Protein AF-A7TCX5-F1 (afdb_monomer)

Organism: Nematostella vectensis (NCBI:txid45351)

Sequence (222 aa):
MASSIPDTHTSCRPDARRRPGEGMFSSGATTPSVSDFPETKTPGSDSEGALAFDAIAAGTLSVDTSGDVGAAPKPARKPFQIPTDDETDGLISQALLTGNFEAAVDVCMYADRMADAFLLAIAGGPDLLARIQKRYFEKSKSNVARLMSVVVNRDWRDIVESCVLDNWKEALAALVTYAKPEEFTALCDLLGQRLEAEGDEHCANSMVCYICAGNVEKFVAC

Structure (mmCIF, N/CA/C/O backbone):
data_AF-A7TCX5-F1
#
_entry.id   AF-A7TCX5-F1
#
loop_
_atom_site.group_PDB
_atom_site.id
_atom_site.type_symbol
_atom_site.label_atom_id
_atom_site.label_alt_id
_atom_site.label_comp_id
_atom_site.label_asym_id
_atom_site.label_entity_id
_atom_site.label_seq_id
_atom_site.pdbx_PDB_ins_code
_atom_site.Cartn_x
_atom_site.Cartn_y
_atom_site.Cartn_z
_atom_site.occupancy
_atom_site.B_iso_or_equiv
_atom_site.auth_seq_id
_atom_site.auth_comp_id
_atom_site.auth_asym_id
_atom_site.auth_atom_id
_atom_site.pdbx_PDB_model_num
ATOM 1 N N . MET A 1 1 ? 69.448 -0.930 -45.372 1.00 38.72 1 MET A N 1
ATOM 2 C CA . MET A 1 1 ? 68.613 -0.577 -46.538 1.00 38.72 1 MET A CA 1
ATOM 3 C C . MET A 1 1 ? 67.243 -0.226 -45.963 1.00 38.72 1 MET A C 1
ATOM 5 O O . MET A 1 1 ? 66.591 -1.139 -45.487 1.00 38.72 1 MET A O 1
ATOM 9 N N . ALA A 1 2 ? 66.839 1.033 -45.743 1.00 36.91 2 ALA A N 1
ATOM 10 C CA . ALA A 1 2 ? 67.260 2.313 -46.343 1.00 36.91 2 ALA A CA 1
ATOM 11 C C . ALA A 1 2 ? 67.010 2.332 -47.867 1.00 36.91 2 ALA A C 1
ATOM 13 O O . ALA A 1 2 ? 67.543 1.449 -48.536 1.00 36.91 2 ALA A O 1
ATOM 14 N N . SER A 1 3 ? 66.223 3.242 -48.463 1.00 37.47 3 SER A N 1
ATOM 15 C CA . SER A 1 3 ? 65.505 4.448 -47.956 1.00 37.47 3 SER A CA 1
ATOM 16 C C . SER A 1 3 ? 64.149 4.606 -48.718 1.00 37.47 3 SER A C 1
ATOM 18 O O . SER A 1 3 ? 63.807 3.687 -49.456 1.00 37.47 3 SER A O 1
ATOM 20 N N . SER A 1 4 ? 63.278 5.627 -48.602 1.00 40.50 4 SER A N 1
ATOM 21 C CA . SER A 1 4 ? 63.373 7.027 -48.119 1.00 40.50 4 SER A CA 1
ATOM 22 C C . SER A 1 4 ? 62.003 7.597 -47.678 1.00 40.50 4 SER A C 1
ATOM 24 O O . SER A 1 4 ? 60.967 7.016 -47.979 1.00 40.50 4 SER A O 1
ATOM 26 N N . ILE A 1 5 ? 62.011 8.794 -47.071 1.00 43.84 5 ILE A N 1
ATOM 27 C CA . ILE A 1 5 ? 60.901 9.779 -47.035 1.00 43.84 5 ILE A CA 1
ATOM 28 C C . ILE A 1 5 ? 61.423 11.055 -47.743 1.00 43.84 5 ILE A C 1
ATOM 30 O O . ILE A 1 5 ? 62.646 11.228 -47.810 1.00 43.84 5 ILE A O 1
ATOM 34 N N . PRO A 1 6 ? 60.564 11.916 -48.322 1.00 53.69 6 PRO A N 1
ATOM 35 C CA . PRO A 1 6 ? 60.597 13.322 -47.885 1.00 53.69 6 PRO A CA 1
ATOM 36 C C . PRO A 1 6 ? 59.216 14.009 -47.821 1.00 53.69 6 PRO A C 1
ATOM 38 O O . PRO A 1 6 ? 58.308 13.711 -48.596 1.00 53.69 6 PRO A O 1
ATOM 41 N N . ASP A 1 7 ? 59.095 14.980 -46.919 1.00 40.47 7 ASP A N 1
ATOM 42 C CA . ASP A 1 7 ? 57.944 15.875 -46.760 1.00 40.47 7 ASP A CA 1
ATOM 43 C C . ASP A 1 7 ? 57.813 16.919 -47.885 1.00 40.47 7 ASP A C 1
ATOM 45 O O . ASP A 1 7 ? 58.759 17.210 -48.619 1.00 40.47 7 ASP A O 1
ATOM 49 N N . THR A 1 8 ? 56.672 17.615 -47.944 1.00 40.81 8 THR A N 1
ATOM 50 C CA . THR A 1 8 ? 56.664 19.029 -48.370 1.00 40.81 8 THR A CA 1
ATOM 51 C C . THR A 1 8 ? 55.569 19.840 -47.669 1.00 40.81 8 THR A C 1
ATOM 53 O O . THR A 1 8 ? 54.390 19.502 -47.701 1.00 40.81 8 THR A O 1
ATOM 56 N N . HIS A 1 9 ? 55.978 20.941 -47.036 1.00 39.22 9 HIS A N 1
ATOM 57 C CA . HIS A 1 9 ? 55.106 21.965 -46.451 1.00 39.22 9 HIS A CA 1
ATOM 58 C C . HIS A 1 9 ? 54.303 22.728 -47.519 1.00 39.22 9 HIS A C 1
ATOM 60 O O . HIS A 1 9 ? 54.811 22.983 -48.608 1.00 39.22 9 HIS A O 1
ATOM 66 N N . THR A 1 10 ? 53.159 23.298 -47.123 1.00 37.12 10 THR A N 1
ATOM 67 C CA . THR A 1 10 ? 52.837 24.725 -47.353 1.00 37.12 10 THR A CA 1
ATOM 68 C C . THR A 1 10 ? 51.813 25.187 -46.307 1.00 37.12 10 THR A C 1
ATOM 70 O O . THR A 1 10 ? 50.927 24.430 -45.926 1.00 37.12 10 THR A O 1
ATOM 73 N N . SER A 1 11 ? 51.938 26.423 -45.814 1.00 37.56 11 SER A N 1
ATOM 74 C CA . SER A 1 11 ? 51.031 27.019 -44.817 1.00 37.56 11 SER A CA 1
ATOM 75 C C . SER A 1 11 ? 50.553 28.394 -45.270 1.00 37.56 11 SER A C 1
ATOM 77 O O . SER A 1 11 ? 51.331 29.086 -45.92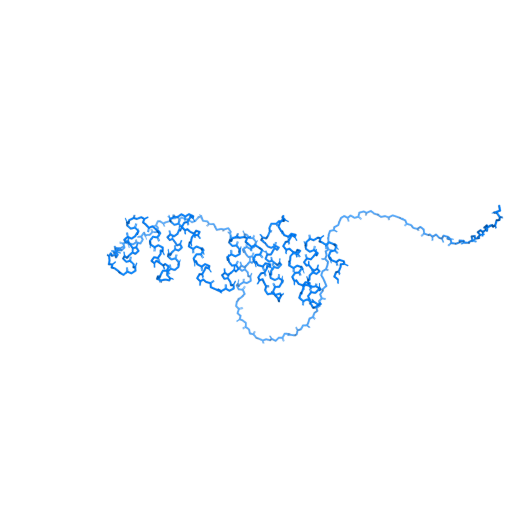5 1.00 37.56 11 SER A O 1
ATOM 79 N N . CYS A 1 12 ? 49.385 28.858 -44.805 1.00 30.23 12 CYS A N 1
ATOM 80 C CA . CYS A 1 12 ? 49.120 30.300 -44.749 1.00 30.23 12 CYS A CA 1
ATOM 81 C C . CYS A 1 12 ? 48.187 30.726 -43.591 1.00 30.23 12 CYS A C 1
ATOM 83 O O . CYS A 1 12 ? 47.032 30.321 -43.505 1.00 30.23 12 CYS A O 1
ATOM 85 N N . ARG A 1 13 ? 48.732 31.586 -42.722 1.00 38.69 13 ARG A N 1
ATOM 86 C CA . ARG A 1 13 ? 48.101 32.528 -41.758 1.00 38.69 13 ARG A CA 1
ATOM 87 C C . ARG A 1 13 ? 48.510 33.965 -42.211 1.00 38.69 13 ARG A C 1
ATOM 89 O O . ARG A 1 13 ? 49.131 34.034 -43.277 1.00 38.69 13 ARG A O 1
ATOM 96 N N . PRO A 1 14 ? 48.330 35.089 -41.463 1.00 51.03 14 PRO A N 1
ATOM 97 C CA . PRO A 1 14 ? 47.573 35.399 -40.225 1.00 51.03 14 PRO A CA 1
ATOM 98 C C . PRO A 1 14 ? 46.418 36.401 -40.552 1.00 51.03 14 PRO A C 1
ATOM 100 O O . PRO A 1 14 ? 45.937 36.344 -41.675 1.00 51.03 14 PRO A O 1
ATOM 103 N N . ASP A 1 15 ? 45.872 37.329 -39.743 1.00 38.69 15 ASP A N 1
ATOM 104 C CA . ASP A 1 15 ? 45.884 37.727 -38.306 1.00 38.69 15 ASP A CA 1
ATOM 105 C C . ASP A 1 15 ? 44.489 38.363 -37.993 1.00 38.69 15 ASP A C 1
ATOM 107 O O . ASP A 1 15 ? 43.588 38.248 -38.820 1.00 38.69 15 ASP A O 1
ATOM 111 N N . ALA A 1 16 ? 44.322 39.063 -36.855 1.00 32.50 16 ALA A N 1
ATOM 112 C CA . ALA A 1 16 ? 43.716 40.415 -36.728 1.00 32.50 16 ALA A CA 1
ATOM 113 C C . ALA A 1 16 ? 43.026 40.663 -35.360 1.00 32.50 16 ALA A C 1
ATOM 115 O O . ALA A 1 16 ? 41.812 40.795 -35.245 1.00 32.50 16 ALA A O 1
ATOM 116 N N . ARG A 1 17 ? 43.852 40.764 -34.311 1.00 34.88 17 ARG A N 1
ATOM 117 C CA . ARG A 1 17 ? 43.612 41.339 -32.958 1.00 34.88 17 ARG A CA 1
ATOM 118 C C . ARG A 1 17 ? 42.323 42.169 -32.705 1.00 34.88 17 ARG A C 1
ATOM 120 O O . ARG A 1 17 ? 42.138 43.201 -33.348 1.00 34.88 17 ARG A O 1
ATOM 127 N N . ARG A 1 18 ? 41.687 41.954 -31.533 1.00 29.58 18 ARG A N 1
ATOM 128 C CA . ARG A 1 18 ? 41.698 42.902 -30.373 1.00 29.58 18 ARG A CA 1
ATOM 129 C C . ARG A 1 18 ? 41.078 42.325 -29.074 1.00 29.58 18 ARG A C 1
ATOM 131 O O . ARG A 1 18 ? 40.307 41.378 -29.100 1.00 29.58 18 ARG A O 1
ATOM 138 N N . ARG A 1 19 ? 41.458 42.936 -27.942 1.00 35.28 19 ARG A N 1
ATOM 139 C CA . ARG A 1 19 ? 40.871 42.921 -26.570 1.00 35.28 19 ARG A CA 1
ATOM 140 C C . ARG A 1 19 ? 40.634 44.412 -26.169 1.00 35.28 19 ARG A C 1
ATOM 142 O O . ARG A 1 19 ? 41.100 45.250 -26.953 1.00 35.28 19 ARG A O 1
ATOM 149 N N . PRO A 1 20 ? 40.054 44.806 -25.003 1.00 46.03 20 PRO A N 1
ATOM 150 C CA . PRO A 1 20 ? 39.553 44.031 -23.846 1.00 46.03 20 PRO A CA 1
ATOM 151 C C . PRO A 1 20 ? 38.115 44.402 -23.370 1.00 46.03 20 PRO A C 1
ATOM 153 O O . PRO A 1 20 ? 37.471 45.268 -23.952 1.00 46.03 20 PRO A O 1
ATOM 156 N N . GLY A 1 21 ? 37.655 43.780 -22.274 1.00 29.44 21 GLY A N 1
ATOM 157 C CA . GLY A 1 21 ? 36.461 44.133 -21.482 1.00 29.44 21 GLY A CA 1
ATOM 158 C C . GLY A 1 21 ? 36.336 43.227 -20.238 1.00 29.44 21 GLY A C 1
ATOM 159 O O . GLY A 1 21 ? 36.841 42.106 -20.277 1.00 29.44 21 GLY A O 1
ATOM 160 N N . GLU A 1 22 ? 35.720 43.700 -19.147 1.00 38.44 22 GLU A N 1
ATOM 161 C CA . GLU A 1 22 ? 35.668 43.028 -17.825 1.00 38.44 22 GLU A CA 1
ATOM 162 C C . GLU A 1 22 ? 34.237 42.942 -17.241 1.00 38.44 22 GLU A C 1
ATOM 164 O O . GLU A 1 22 ? 33.376 43.745 -17.596 1.00 38.44 22 GLU A O 1
ATOM 169 N N . GLY A 1 23 ? 34.016 42.015 -16.292 1.00 30.39 23 GLY A N 1
ATOM 170 C CA . GLY A 1 23 ? 32.746 41.813 -15.560 1.00 30.39 23 GLY A CA 1
ATOM 171 C C . GLY A 1 23 ? 31.693 40.979 -16.317 1.00 30.39 23 GLY A C 1
ATOM 172 O O . GLY A 1 23 ? 31.814 40.780 -17.520 1.00 30.39 23 GLY A O 1
ATOM 173 N N . MET A 1 24 ? 30.637 40.442 -15.692 1.00 38.31 24 MET A N 1
ATOM 174 C CA . MET A 1 24 ? 30.286 40.264 -14.266 1.00 38.31 24 MET A CA 1
ATOM 175 C C . MET A 1 24 ? 29.243 39.110 -14.170 1.00 38.31 24 MET A C 1
ATOM 177 O O . MET A 1 24 ? 28.709 38.688 -15.194 1.00 38.31 24 MET A O 1
ATOM 181 N N . PHE A 1 25 ? 28.945 38.582 -12.976 1.00 43.00 25 PHE A N 1
ATOM 182 C CA . PHE A 1 25 ? 27.908 37.554 -12.740 1.00 43.00 25 PHE A CA 1
ATOM 183 C C . PHE A 1 25 ? 26.495 37.936 -13.242 1.00 43.00 25 PHE A C 1
ATOM 185 O O . PHE A 1 25 ? 26.071 39.066 -13.015 1.00 43.00 25 PHE A O 1
ATOM 192 N N . SER A 1 26 ? 25.719 36.961 -13.748 1.00 32.03 26 SER A N 1
ATOM 193 C CA . SER A 1 26 ? 24.319 36.697 -13.330 1.00 32.03 26 SER A CA 1
ATOM 194 C C . SER A 1 26 ? 23.760 35.407 -13.961 1.00 32.03 26 SER A C 1
ATOM 196 O O . SER A 1 26 ? 24.160 35.022 -15.057 1.00 32.03 26 SER A O 1
ATOM 198 N N . SER A 1 27 ? 22.790 34.778 -13.291 1.00 44.81 27 SER A N 1
ATOM 199 C CA . SER A 1 27 ? 21.927 33.720 -13.844 1.00 44.81 27 SER A CA 1
ATOM 200 C C . SER A 1 27 ? 20.737 34.302 -14.623 1.00 44.81 27 SER A C 1
ATOM 202 O O . SER A 1 27 ? 20.353 35.450 -14.395 1.00 44.81 27 SER A O 1
ATOM 204 N N . GLY A 1 28 ? 20.105 33.483 -15.473 1.00 33.03 28 GLY A N 1
ATOM 205 C CA . GLY A 1 28 ? 18.800 33.767 -16.086 1.00 33.03 28 GLY A CA 1
ATOM 206 C C . GLY A 1 28 ? 18.489 32.842 -17.266 1.00 33.03 28 GLY A C 1
ATOM 207 O O . GLY A 1 28 ? 19.090 32.986 -18.325 1.00 33.03 28 GLY A O 1
ATOM 208 N N . ALA A 1 29 ? 17.558 31.898 -17.094 1.00 35.69 29 ALA A N 1
ATOM 209 C CA . ALA A 1 29 ? 17.047 31.061 -18.182 1.00 35.69 29 ALA A CA 1
ATOM 210 C C . ALA A 1 29 ? 15.734 31.649 -18.721 1.00 35.69 29 ALA A C 1
ATOM 212 O O . ALA A 1 29 ? 14.807 31.895 -17.951 1.00 35.69 29 ALA A O 1
ATOM 213 N N . THR A 1 30 ? 15.657 31.876 -20.032 1.00 34.44 30 THR A N 1
ATOM 214 C CA . THR A 1 30 ? 14.496 32.499 -20.686 1.00 34.44 30 THR A CA 1
ATOM 215 C C . THR A 1 30 ? 13.547 31.438 -21.236 1.00 34.44 30 THR A C 1
ATOM 217 O O . THR A 1 30 ? 13.968 30.577 -22.008 1.00 34.44 30 THR A O 1
ATOM 220 N N . THR A 1 31 ? 12.259 31.520 -20.904 1.00 37.47 31 THR A N 1
ATOM 221 C CA . THR A 1 31 ? 11.207 30.723 -21.552 1.00 37.47 31 THR A CA 1
ATOM 222 C C . THR A 1 31 ? 10.719 31.402 -22.842 1.00 37.47 31 THR A C 1
ATOM 224 O O . THR A 1 31 ? 10.573 32.626 -22.869 1.00 37.47 31 THR A O 1
ATOM 227 N N . PRO A 1 32 ? 10.457 30.651 -23.929 1.00 34.03 32 PRO A N 1
ATOM 228 C CA . PRO A 1 32 ? 9.829 31.191 -25.131 1.00 34.03 32 PRO A CA 1
ATOM 229 C C . PRO A 1 32 ? 8.296 31.147 -25.027 1.00 34.03 32 PRO A C 1
ATOM 231 O O . PRO A 1 32 ? 7.721 30.119 -24.673 1.00 34.03 32 PRO A O 1
ATOM 234 N N . SER A 1 33 ? 7.625 32.240 -25.395 1.00 40.66 33 SER A N 1
ATOM 235 C CA . SER A 1 33 ? 6.169 32.251 -25.590 1.00 40.66 33 SER A CA 1
ATOM 236 C C . SER A 1 33 ? 5.777 31.617 -26.925 1.00 40.66 33 SER A C 1
ATOM 238 O O . SER A 1 33 ? 6.444 31.834 -27.936 1.00 40.66 33 SER A O 1
ATOM 240 N N . VAL A 1 34 ? 4.625 30.945 -26.952 1.00 34.03 34 VAL A N 1
ATOM 241 C CA . VAL A 1 34 ? 3.832 30.710 -28.170 1.00 34.03 34 VAL A CA 1
ATOM 242 C C . VAL A 1 34 ? 2.388 31.096 -27.852 1.00 34.03 34 VAL A C 1
ATOM 244 O O . VAL A 1 34 ? 1.887 30.754 -26.781 1.00 34.03 34 VAL A O 1
ATOM 247 N N . SER A 1 35 ? 1.751 31.850 -28.746 1.00 34.84 35 SER A N 1
ATOM 248 C CA . SER A 1 35 ? 0.439 32.468 -28.519 1.00 34.84 35 SER A CA 1
ATOM 249 C C . SER A 1 35 ? -0.718 31.687 -29.156 1.00 34.84 35 SER A C 1
ATOM 251 O O . SER A 1 35 ? -0.515 30.906 -30.081 1.00 34.84 35 SER A O 1
ATOM 253 N N . ASP A 1 36 ? -1.928 32.011 -28.693 1.00 36.25 36 ASP A N 1
ATOM 254 C CA . ASP A 1 36 ? -3.216 31.878 -29.389 1.00 36.25 36 ASP A CA 1
ATOM 255 C C . ASP A 1 36 ? -3.754 30.469 -29.716 1.00 36.25 36 ASP A C 1
ATOM 257 O O . ASP A 1 36 ? -3.549 29.908 -30.791 1.00 36.25 36 ASP A O 1
ATOM 261 N N . PHE A 1 37 ? -4.647 29.998 -28.838 1.00 28.53 37 PHE A N 1
ATOM 262 C CA . PHE A 1 37 ? -5.901 29.352 -29.248 1.00 28.53 37 PHE A CA 1
ATOM 263 C C . PHE A 1 37 ? -7.086 30.175 -28.690 1.00 28.53 37 PHE A C 1
ATOM 265 O O . PHE A 1 37 ? -6.931 30.819 -27.651 1.00 28.53 37 PHE A O 1
ATOM 272 N N . PRO A 1 38 ? -8.239 30.238 -29.386 1.00 34.53 38 PRO A N 1
ATOM 273 C CA . PRO A 1 38 ? -9.188 31.346 -29.237 1.00 34.53 38 PRO A CA 1
ATOM 274 C C . PRO A 1 38 ? -10.144 31.230 -28.040 1.00 34.53 38 PRO A C 1
ATOM 276 O O . PRO A 1 38 ? -10.597 30.144 -27.684 1.00 34.53 38 PRO A O 1
ATOM 279 N N . GLU A 1 39 ? -10.533 32.384 -27.488 1.00 38.91 39 GLU A N 1
ATOM 280 C CA . GLU A 1 39 ? -11.554 32.495 -26.440 1.00 38.91 39 GLU A CA 1
ATOM 281 C C . GLU A 1 39 ? -12.941 32.005 -26.889 1.00 38.91 39 GLU A C 1
ATOM 283 O O . GLU A 1 39 ? -13.491 32.454 -27.899 1.00 38.91 39 GLU A O 1
ATOM 288 N N . THR A 1 40 ? -13.589 31.210 -26.035 1.00 27.73 40 THR A N 1
ATOM 289 C CA . THR A 1 40 ? -15.048 31.065 -26.009 1.00 27.73 40 THR A CA 1
ATOM 290 C C . THR A 1 40 ? -15.588 31.411 -24.620 1.00 27.73 40 THR A C 1
ATOM 292 O O . THR A 1 40 ? -15.191 30.846 -23.606 1.00 27.73 40 THR A O 1
ATOM 295 N N . LYS A 1 41 ? -16.535 32.357 -24.576 1.00 33.84 41 LYS A N 1
ATOM 296 C CA . LYS A 1 41 ? -17.374 32.650 -23.396 1.00 33.84 41 LYS A CA 1
ATOM 297 C C . LYS A 1 41 ? -18.108 31.363 -22.951 1.00 33.84 41 LYS A C 1
ATOM 299 O O . LYS A 1 41 ? -18.401 30.509 -23.780 1.00 33.84 41 LYS A O 1
ATOM 304 N N . THR A 1 42 ? -18.548 31.182 -21.702 1.00 32.06 42 THR A N 1
ATOM 305 C CA . THR A 1 42 ? -19.243 32.165 -20.836 1.00 32.06 42 THR A CA 1
ATOM 306 C C . THR A 1 42 ? -19.000 31.846 -19.322 1.00 32.06 42 THR A C 1
ATOM 308 O O . THR A 1 42 ? -17.920 31.335 -19.043 1.00 32.06 42 THR A O 1
ATOM 311 N N . PRO A 1 43 ? -19.800 32.247 -18.300 1.00 40.22 43 PRO A N 1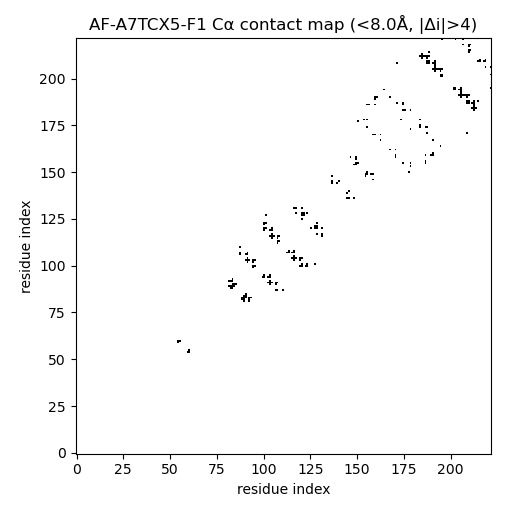
ATOM 312 C CA . PRO A 1 43 ? -19.234 32.990 -17.168 1.00 40.22 43 PRO A CA 1
ATOM 313 C C . PRO A 1 43 ? -19.213 32.257 -15.810 1.00 40.22 43 PRO A C 1
ATOM 315 O O . PRO A 1 43 ? -20.063 31.419 -15.534 1.00 40.22 43 PRO A O 1
ATOM 318 N N . GLY A 1 44 ? -18.341 32.730 -14.912 1.00 41.50 44 GLY A N 1
ATOM 319 C CA . GLY A 1 44 ? -18.589 32.787 -13.463 1.00 41.50 44 GLY A CA 1
ATOM 320 C C . GLY A 1 44 ? -18.648 31.467 -12.683 1.00 41.50 44 GLY A C 1
ATOM 321 O O . GLY A 1 44 ? -19.720 30.900 -12.500 1.00 41.50 44 GLY A O 1
ATOM 322 N N . SER A 1 45 ? -17.513 31.069 -12.106 1.00 36.06 45 SER A N 1
ATOM 323 C CA . SER A 1 45 ? -17.450 30.281 -10.866 1.00 36.06 45 SER A CA 1
ATOM 324 C C . SER A 1 45 ? -16.128 30.586 -10.151 1.00 36.06 45 SER A C 1
ATOM 326 O O . SER A 1 45 ? -15.128 30.884 -10.809 1.00 36.06 45 SER A O 1
ATOM 328 N N . ASP A 1 46 ? -16.137 30.590 -8.822 1.00 40.06 46 ASP A N 1
ATOM 329 C CA . ASP A 1 46 ? -15.156 31.310 -8.007 1.00 40.06 46 ASP A CA 1
ATOM 330 C C . ASP A 1 46 ? -13.779 30.629 -7.899 1.00 40.06 46 ASP A C 1
ATOM 332 O O . ASP A 1 46 ? -13.644 29.433 -7.639 1.00 40.06 46 ASP A O 1
ATOM 336 N N . SER A 1 47 ? -12.718 31.429 -8.049 1.00 52.62 47 SER A N 1
ATOM 337 C CA . SER A 1 47 ? -11.317 30.978 -8.044 1.00 52.62 47 SER A CA 1
ATOM 338 C C . SER A 1 47 ? -10.727 30.813 -6.629 1.00 52.62 47 SER A C 1
ATOM 340 O O . SER A 1 47 ? -9.566 31.154 -6.389 1.00 52.62 47 SER A O 1
ATOM 342 N N . GLU A 1 48 ? -11.491 30.275 -5.676 1.00 53.62 48 GLU A N 1
ATOM 343 C CA . GLU A 1 48 ? -10.989 30.019 -4.313 1.00 53.62 48 GLU A CA 1
ATOM 344 C C . GLU A 1 48 ? -9.938 28.895 -4.284 1.00 53.62 48 GLU A C 1
ATOM 346 O O . GLU A 1 48 ? -8.940 28.982 -3.567 1.00 53.62 48 GLU A O 1
ATOM 351 N N . GLY A 1 49 ? -10.120 27.856 -5.110 1.00 49.84 49 GLY A N 1
ATOM 352 C CA . GLY A 1 49 ? -9.282 26.651 -5.084 1.00 49.84 49 GLY A CA 1
ATOM 353 C C . GLY A 1 49 ? -7.801 26.887 -5.402 1.00 49.84 49 GLY A C 1
ATOM 354 O O . GLY A 1 49 ? -6.947 26.252 -4.792 1.00 49.84 49 GLY A O 1
ATOM 355 N N . ALA A 1 50 ? -7.479 27.812 -6.313 1.00 56.44 50 ALA A N 1
ATOM 356 C CA . ALA A 1 50 ? -6.089 28.114 -6.671 1.00 56.44 50 ALA A CA 1
ATOM 357 C C . ALA A 1 50 ? -5.349 28.851 -5.538 1.00 56.44 50 ALA A C 1
ATOM 359 O O . ALA A 1 50 ? -4.232 28.488 -5.175 1.00 56.44 50 ALA A O 1
ATOM 360 N N . LEU A 1 51 ? -6.007 29.843 -4.928 1.00 58.44 51 LEU A N 1
ATOM 361 C CA . LEU A 1 51 ? -5.427 30.674 -3.869 1.00 58.44 51 LEU A CA 1
ATOM 362 C C . LEU A 1 51 ? -5.184 29.884 -2.572 1.00 58.44 51 LEU A C 1
ATOM 364 O O . LEU A 1 51 ? -4.248 30.184 -1.832 1.00 58.44 51 LEU A O 1
ATOM 368 N N . ALA A 1 52 ? -5.994 28.853 -2.310 1.00 62.06 52 ALA A N 1
ATOM 369 C CA . ALA A 1 52 ? -5.849 27.994 -1.138 1.00 62.06 52 ALA A CA 1
ATOM 370 C C . ALA A 1 52 ? -4.524 27.205 -1.124 1.00 62.06 52 ALA A C 1
ATOM 372 O O . ALA A 1 52 ? -3.907 27.076 -0.067 1.00 62.06 52 ALA A O 1
ATOM 373 N N . PHE A 1 53 ? -4.060 26.704 -2.276 1.00 62.22 53 PHE A N 1
ATOM 374 C CA . PHE A 1 53 ? -2.788 25.973 -2.357 1.00 62.22 53 PHE A CA 1
ATOM 375 C C . PHE A 1 53 ? -1.574 26.903 -2.223 1.00 62.22 53 PHE A C 1
ATOM 377 O O . PHE A 1 53 ? -0.660 26.589 -1.457 1.00 62.22 53 PHE A O 1
ATOM 384 N N . ASP A 1 54 ? -1.592 28.070 -2.874 1.00 65.62 54 ASP A N 1
ATOM 385 C CA . ASP A 1 54 ? -0.510 29.060 -2.756 1.00 65.62 54 ASP A CA 1
ATOM 386 C C . ASP A 1 54 ? -0.371 29.601 -1.323 1.00 65.62 54 ASP A C 1
ATOM 388 O O . ASP A 1 54 ? 0.746 29.756 -0.831 1.00 65.62 54 ASP A O 1
ATOM 392 N N . ALA A 1 55 ? -1.477 29.824 -0.602 1.00 64.25 55 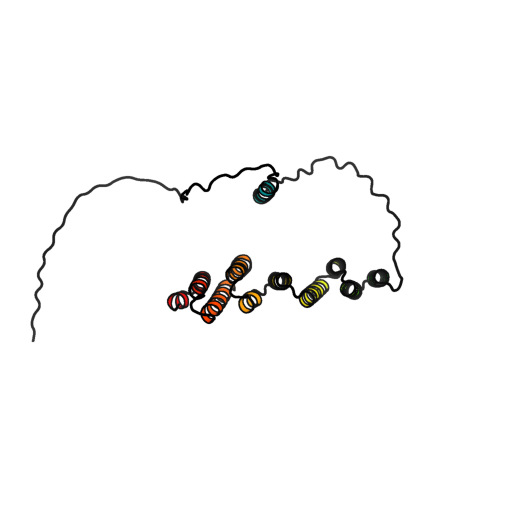ALA A N 1
ATOM 393 C CA . ALA A 1 55 ? -1.440 30.265 0.798 1.00 64.25 55 ALA A CA 1
ATOM 394 C C . ALA A 1 55 ? -0.783 29.235 1.741 1.00 64.25 55 ALA A C 1
ATOM 396 O O . ALA A 1 55 ? -0.086 29.610 2.688 1.00 64.25 55 ALA A O 1
ATOM 397 N N . ILE A 1 56 ? -0.965 27.936 1.469 1.00 67.38 56 ILE A N 1
ATOM 398 C CA . ILE A 1 56 ? -0.305 26.850 2.209 1.00 67.38 56 ILE A CA 1
ATOM 399 C C . ILE A 1 56 ? 1.187 26.795 1.849 1.00 67.38 56 ILE A C 1
ATOM 401 O O . ILE A 1 56 ? 2.027 26.722 2.746 1.00 67.38 56 ILE A O 1
ATOM 405 N N . ALA A 1 57 ? 1.530 26.883 0.560 1.00 62.47 57 ALA A N 1
ATOM 406 C CA . ALA A 1 57 ? 2.917 26.853 0.088 1.00 62.47 57 ALA A CA 1
ATOM 407 C C . ALA A 1 57 ? 3.743 28.073 0.546 1.00 62.47 57 ALA A C 1
ATOM 409 O O . ALA A 1 57 ? 4.932 27.941 0.832 1.00 62.47 57 ALA A O 1
ATOM 410 N N . ALA A 1 58 ? 3.117 29.248 0.659 1.00 65.62 58 ALA A N 1
ATOM 411 C CA . ALA A 1 58 ? 3.752 30.484 1.114 1.00 65.62 58 ALA A CA 1
ATOM 412 C C . ALA A 1 58 ? 3.912 30.583 2.645 1.00 65.62 58 ALA A C 1
ATOM 414 O O . ALA A 1 58 ? 4.582 31.496 3.127 1.00 65.62 58 ALA A O 1
ATOM 415 N N . GLY A 1 59 ? 3.292 29.684 3.422 1.00 55.72 59 GLY A N 1
ATOM 416 C CA . GLY A 1 59 ? 3.382 29.675 4.888 1.00 55.72 59 GLY A CA 1
ATOM 417 C C . GLY A 1 59 ? 2.753 30.894 5.580 1.00 55.72 59 GLY A C 1
ATOM 418 O O . GLY A 1 59 ? 3.076 31.176 6.731 1.00 55.72 59 GLY A O 1
ATOM 419 N N . THR A 1 60 ? 1.867 31.630 4.902 1.00 56.72 60 THR A N 1
ATOM 420 C CA . THR A 1 60 ? 1.327 32.925 5.362 1.00 56.72 60 THR A CA 1
ATOM 421 C C . THR A 1 60 ? 0.177 32.818 6.371 1.00 56.72 60 THR A C 1
ATOM 423 O O . THR A 1 60 ? -0.315 33.838 6.849 1.00 56.72 60 THR A O 1
ATOM 426 N N . LEU A 1 61 ? -0.237 31.603 6.744 1.00 46.94 61 LEU A N 1
ATOM 427 C CA . LEU A 1 61 ? -1.257 31.350 7.767 1.00 46.94 61 LEU A CA 1
ATOM 428 C C . LEU A 1 61 ? -0.689 31.459 9.195 1.00 46.94 61 LEU A C 1
ATOM 430 O O . LEU A 1 61 ? -0.604 30.476 9.934 1.00 46.94 61 LEU A O 1
ATOM 434 N N . SER A 1 62 ? -0.344 32.679 9.614 1.00 53.50 62 SER A N 1
ATOM 435 C CA . SER A 1 62 ? -0.142 33.002 11.030 1.00 53.50 62 SER A CA 1
ATOM 436 C C . SER A 1 62 ? -1.488 32.993 11.763 1.00 53.50 62 SER A C 1
ATOM 438 O O . SER A 1 62 ? -2.257 33.951 11.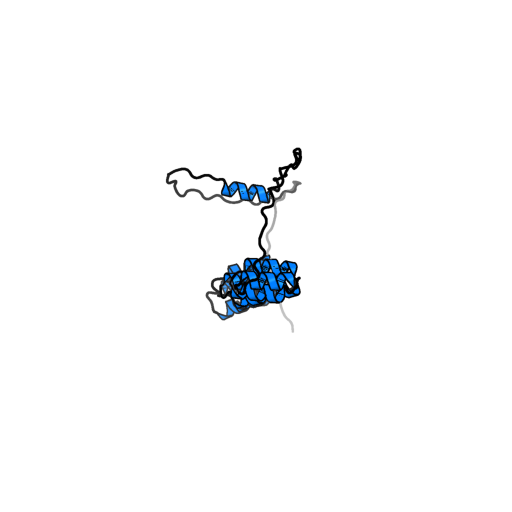700 1.00 53.50 62 SER A O 1
ATOM 440 N N . VAL A 1 63 ? -1.799 31.893 12.455 1.00 53.59 63 VAL A N 1
ATOM 441 C CA . VAL A 1 63 ? -3.024 31.773 13.266 1.00 53.59 63 VAL A CA 1
ATOM 442 C C . VAL A 1 63 ? -2.857 32.560 14.571 1.00 53.59 63 VAL A C 1
ATOM 444 O O . VAL A 1 63 ? -2.478 32.008 15.607 1.00 53.59 63 VAL A O 1
ATOM 447 N N . ASP A 1 64 ? -3.136 33.863 14.507 1.00 44.12 64 ASP A N 1
ATOM 448 C CA . ASP A 1 64 ? -3.063 34.805 15.630 1.00 44.12 64 ASP A CA 1
ATOM 449 C C . ASP A 1 64 ? -4.061 34.450 16.744 1.00 44.12 64 ASP A C 1
ATOM 451 O O . ASP A 1 64 ? -5.175 34.965 16.845 1.00 44.12 64 ASP A O 1
ATOM 455 N N . THR A 1 65 ? -3.642 33.541 17.624 1.00 55.00 65 THR A N 1
ATOM 456 C CA . THR A 1 65 ? -4.443 33.037 18.748 1.00 55.00 65 THR A CA 1
ATOM 457 C C . THR A 1 65 ? -4.285 33.959 19.964 1.00 55.00 65 THR A C 1
ATOM 459 O O . THR A 1 65 ? -3.828 33.553 21.030 1.00 55.00 65 THR A O 1
ATOM 462 N N . SER A 1 66 ? -4.623 35.237 19.778 1.00 51.88 66 SER A N 1
ATOM 463 C CA . SER A 1 66 ? -4.476 36.323 20.762 1.00 51.88 66 SER A CA 1
ATOM 464 C C . SER A 1 66 ? -5.815 36.979 21.146 1.00 51.88 66 SER A C 1
ATOM 466 O O . SER A 1 66 ? -5.857 38.117 21.611 1.00 51.88 66 SER A O 1
ATOM 468 N N . GLY A 1 67 ? -6.919 36.241 20.986 1.00 42.59 67 GLY A N 1
ATOM 469 C CA . GLY A 1 67 ? -8.243 36.599 21.502 1.00 42.59 67 GLY A CA 1
ATOM 470 C C . GLY A 1 67 ? -8.485 36.067 22.919 1.00 42.59 67 GLY A C 1
ATOM 471 O O . GLY A 1 67 ? -8.093 34.946 23.241 1.00 42.59 67 GLY A O 1
ATOM 472 N N . ASP A 1 68 ? -9.155 36.868 23.753 1.00 44.56 68 ASP A N 1
ATOM 473 C CA . ASP A 1 68 ? -9.565 36.505 25.116 1.00 44.56 68 ASP A CA 1
ATOM 474 C C . ASP A 1 68 ? -10.350 35.181 25.148 1.00 44.56 68 ASP A C 1
ATOM 476 O O . ASP A 1 68 ? -11.382 35.036 24.488 1.00 44.56 68 ASP A O 1
ATOM 480 N N . VAL A 1 69 ? -9.876 34.206 25.933 1.00 51.03 69 VAL A N 1
ATOM 481 C CA . VAL A 1 69 ? -10.490 32.871 26.025 1.00 51.03 69 VAL A CA 1
ATOM 482 C C . VAL A 1 69 ? -11.631 32.894 27.044 1.00 51.03 69 VAL A C 1
ATOM 484 O O . VAL A 1 69 ? -11.612 32.198 28.064 1.00 51.03 69 VAL A O 1
ATOM 487 N N . GLY A 1 70 ? -12.650 33.705 26.747 1.00 48.69 70 GLY A N 1
ATOM 488 C CA . GLY A 1 70 ? -13.909 33.738 27.480 1.00 48.69 70 GLY A CA 1
ATOM 489 C C . GLY A 1 70 ? -14.470 32.322 27.617 1.00 48.69 70 GLY A C 1
ATOM 490 O O . GLY A 1 70 ? -14.716 31.638 26.622 1.00 48.69 70 GLY A O 1
ATOM 491 N N . ALA A 1 71 ? -14.614 31.851 28.859 1.00 55.75 71 ALA A N 1
ATOM 492 C CA . ALA A 1 71 ? -14.808 30.434 29.153 1.00 55.75 71 ALA A CA 1
ATOM 493 C C . ALA A 1 71 ? -16.119 29.889 28.558 1.00 55.75 71 ALA A C 1
ATOM 495 O O . ALA A 1 71 ? -17.195 30.040 29.143 1.00 55.75 71 ALA A O 1
ATOM 496 N N . ALA A 1 72 ? -16.013 29.220 27.406 1.00 60.44 72 ALA A N 1
ATOM 497 C CA . ALA A 1 72 ? -17.151 28.648 26.699 1.00 60.44 72 ALA A CA 1
ATOM 498 C C . ALA A 1 72 ? -17.970 27.720 27.623 1.00 60.44 72 ALA A C 1
ATOM 500 O O . ALA A 1 72 ? -17.386 26.903 28.351 1.00 60.44 72 ALA A O 1
ATOM 501 N N . PRO A 1 73 ? -19.315 27.810 27.611 1.00 58.09 73 PRO A N 1
ATOM 502 C CA . PRO A 1 73 ? -20.156 26.991 28.470 1.00 58.09 73 PRO A CA 1
ATOM 503 C C . PRO A 1 73 ? -19.972 25.517 28.103 1.00 58.09 73 PRO A C 1
ATOM 505 O O . PRO A 1 73 ? -20.386 25.068 27.034 1.00 58.09 73 PRO A O 1
ATOM 508 N N . LYS A 1 74 ? -19.328 24.761 29.002 1.00 62.84 74 LYS A N 1
ATOM 509 C CA . LYS A 1 74 ? -19.076 23.324 28.827 1.00 62.84 74 LYS A CA 1
ATOM 510 C C . LYS A 1 74 ? -20.408 22.631 28.506 1.00 62.84 74 LYS A C 1
ATOM 512 O O . LYS A 1 74 ? -21.326 22.745 29.323 1.00 62.84 74 LYS A O 1
ATOM 517 N N . PRO A 1 75 ? -20.540 21.930 27.363 1.00 67.06 75 PRO A N 1
ATOM 518 C CA . PRO A 1 75 ? -21.811 21.343 26.964 1.00 67.06 75 PRO A CA 1
ATOM 519 C C . PRO A 1 75 ? -22.301 20.386 28.050 1.00 67.06 75 PRO A C 1
ATOM 521 O O . PRO A 1 75 ? -21.531 19.571 28.569 1.00 67.06 75 PRO A O 1
ATOM 524 N N . ALA A 1 76 ? -23.577 20.517 28.419 1.00 66.81 76 ALA A N 1
ATOM 525 C CA . ALA A 1 76 ? -24.168 19.740 29.499 1.00 66.81 76 ALA A CA 1
ATOM 526 C C . ALA A 1 76 ? -23.999 18.242 29.209 1.00 66.81 76 ALA A C 1
ATOM 528 O O . ALA A 1 76 ? -24.488 17.735 28.196 1.00 66.81 76 ALA A O 1
ATOM 529 N N . ARG A 1 77 ? -23.277 17.542 30.094 1.00 71.31 77 ARG A N 1
ATOM 530 C CA . ARG A 1 77 ? -22.977 16.114 29.945 1.00 71.31 77 ARG A CA 1
ATOM 531 C C . ARG A 1 77 ? -24.274 15.313 30.016 1.00 71.31 77 ARG A C 1
ATOM 533 O O . ARG A 1 77 ? -24.762 15.021 31.106 1.00 71.31 77 ARG A O 1
ATOM 540 N N . LYS A 1 78 ? -24.822 14.952 28.854 1.00 80.19 78 LYS A N 1
ATOM 541 C CA . LYS A 1 78 ? -25.876 13.939 28.761 1.00 80.19 78 LYS A CA 1
ATOM 542 C C . LYS A 1 78 ? -25.326 12.630 29.349 1.00 80.19 78 LYS A C 1
ATOM 544 O O . LYS A 1 78 ? -24.192 12.276 29.016 1.00 80.19 78 LYS A O 1
ATOM 549 N N . PRO A 1 79 ? -26.075 11.917 30.207 1.00 77.94 79 PRO A N 1
ATOM 550 C CA . PRO A 1 79 ? -25.677 10.578 30.615 1.00 77.94 79 PRO A CA 1
ATOM 551 C C . PRO A 1 79 ? -25.670 9.680 29.375 1.00 77.94 79 PRO A C 1
ATOM 553 O O . PRO A 1 79 ? -26.660 9.622 28.646 1.00 77.94 79 PRO A O 1
ATOM 556 N N . PHE A 1 80 ? -24.549 9.007 29.127 1.00 83.12 80 PHE A N 1
ATOM 557 C CA . PHE A 1 80 ? -24.471 7.938 28.139 1.00 83.12 80 PHE A CA 1
ATOM 558 C C . PHE A 1 80 ? -24.707 6.601 28.844 1.00 83.12 80 PHE A C 1
ATOM 560 O O . PHE A 1 80 ? -24.339 6.432 30.007 1.00 83.12 80 PHE A O 1
ATOM 567 N N . GLN A 1 81 ? -25.346 5.669 28.147 1.00 85.19 81 GLN A N 1
ATOM 568 C CA . GLN A 1 81 ? -25.449 4.285 28.594 1.00 85.19 81 GLN A CA 1
ATOM 569 C C . GLN A 1 81 ? -24.263 3.511 28.020 1.00 85.19 81 GLN A C 1
ATOM 571 O O . GLN A 1 81 ? -23.819 3.791 26.907 1.00 85.19 81 GLN A O 1
ATOM 576 N N . ILE A 1 82 ? -23.743 2.561 28.791 1.00 86.88 82 ILE A N 1
ATOM 577 C CA . ILE A 1 82 ? -22.779 1.582 28.297 1.00 86.88 82 ILE A CA 1
ATOM 578 C C . ILE A 1 82 ? -23.624 0.369 27.879 1.00 86.88 82 ILE A C 1
ATOM 580 O O . ILE A 1 82 ? -24.252 -0.212 28.767 1.00 86.88 82 ILE A O 1
ATOM 584 N N . PRO A 1 83 ? -23.713 0.011 26.581 1.00 83.62 83 PRO A N 1
ATOM 585 C CA . PRO A 1 83 ? -24.345 -1.245 26.170 1.00 83.62 83 PRO A CA 1
ATOM 586 C C . PRO A 1 83 ? -23.594 -2.414 26.817 1.00 83.62 83 PRO A C 1
ATOM 588 O O . PRO A 1 83 ? -22.420 -2.281 27.154 1.00 83.62 83 PRO A O 1
ATOM 591 N N . THR A 1 84 ? -24.248 -3.537 27.082 1.00 83.50 84 THR A N 1
ATOM 592 C CA . THR A 1 84 ? -23.602 -4.731 27.696 1.00 83.50 84 THR A CA 1
ATOM 593 C C . THR A 1 84 ? -24.261 -6.043 27.254 1.00 83.50 84 THR A C 1
ATOM 595 O O . THR A 1 84 ? -23.996 -7.107 27.804 1.00 83.50 84 THR A O 1
ATOM 598 N N . ASP A 1 85 ? -25.137 -5.926 26.269 1.00 86.19 85 ASP A N 1
ATOM 599 C CA . ASP A 1 85 ? -25.814 -6.944 25.479 1.00 86.19 85 ASP A CA 1
ATOM 600 C C . ASP A 1 85 ? -24.856 -7.698 24.536 1.00 86.19 85 ASP A C 1
ATOM 602 O O . ASP A 1 85 ? -23.676 -7.365 24.419 1.00 86.19 85 ASP A O 1
ATOM 606 N N . ASP A 1 86 ? -25.378 -8.729 23.869 1.00 82.62 86 ASP A N 1
ATOM 607 C CA . ASP A 1 86 ? -24.616 -9.600 22.965 1.00 82.62 86 ASP A CA 1
ATOM 608 C C . ASP A 1 86 ? -24.533 -9.062 21.513 1.00 82.62 86 ASP A C 1
ATOM 610 O O . ASP A 1 86 ? -24.052 -9.766 20.621 1.00 82.62 86 ASP A O 1
ATOM 614 N N . GLU A 1 87 ? -24.996 -7.832 21.239 1.00 87.88 87 GLU A N 1
ATOM 615 C CA . GLU A 1 87 ? -24.787 -7.171 19.941 1.00 87.88 87 GLU A CA 1
ATOM 616 C C . GLU A 1 87 ? -23.352 -6.614 19.820 1.00 87.88 87 GLU A C 1
ATOM 618 O O . GLU A 1 87 ? -22.571 -6.609 20.775 1.00 87.88 87 GLU A O 1
ATOM 623 N N . THR A 1 88 ? -22.966 -6.130 18.630 1.00 89.19 88 THR A N 1
ATOM 624 C CA . THR A 1 88 ? -21.580 -5.698 18.345 1.00 89.19 88 THR A CA 1
ATOM 625 C C . THR A 1 88 ? -21.049 -4.686 19.350 1.00 89.19 88 THR A C 1
ATOM 627 O O . THR A 1 88 ? -19.901 -4.783 19.778 1.00 89.19 88 THR A O 1
ATOM 630 N N . ASP A 1 89 ? -21.878 -3.726 19.744 1.00 90.19 89 ASP A N 1
ATOM 631 C CA . ASP A 1 89 ? -21.459 -2.590 20.558 1.00 90.19 89 ASP A CA 1
ATOM 632 C C . ASP A 1 89 ? -21.389 -2.951 22.051 1.00 90.19 89 ASP A C 1
ATOM 634 O O . ASP A 1 89 ? -20.544 -2.408 22.767 1.00 90.19 89 ASP A O 1
ATOM 638 N N . GLY A 1 90 ? -22.186 -3.927 22.503 1.00 92.38 90 GLY A N 1
ATOM 639 C CA . GLY A 1 90 ? -22.054 -4.549 23.821 1.00 92.38 90 GLY A CA 1
ATOM 640 C C . GLY A 1 90 ? -20.843 -5.485 23.918 1.00 92.38 90 GLY A C 1
ATOM 641 O O . GLY A 1 90 ? -20.102 -5.431 24.897 1.00 92.38 90 GLY A O 1
ATOM 642 N N . LEU A 1 91 ? -20.530 -6.252 22.868 1.00 92.56 91 LEU A N 1
ATOM 643 C CA . LEU A 1 91 ? -19.292 -7.044 22.804 1.00 92.56 91 LEU A CA 1
ATOM 644 C C . LEU A 1 91 ? -18.034 -6.154 22.794 1.00 92.56 91 LEU A C 1
ATOM 646 O O . LEU A 1 91 ? -17.063 -6.437 23.502 1.00 92.56 91 LEU A O 1
ATOM 650 N N . ILE A 1 92 ? -18.055 -5.042 22.047 1.00 92.25 92 ILE A N 1
ATOM 651 C CA . ILE A 1 92 ? -16.980 -4.037 22.063 1.00 92.25 92 ILE A CA 1
ATOM 652 C C . ILE A 1 92 ? -16.856 -3.408 23.458 1.00 92.25 92 ILE A C 1
ATOM 654 O O . ILE A 1 92 ? -15.743 -3.292 23.973 1.00 92.25 92 ILE A O 1
ATOM 658 N N . SER A 1 93 ? -17.961 -3.030 24.111 1.00 91.88 93 SER A N 1
ATOM 659 C CA . SER A 1 93 ? -17.904 -2.420 25.446 1.00 91.88 93 SER A CA 1
ATOM 660 C C . SER A 1 93 ? -17.367 -3.390 26.509 1.00 91.88 93 SER A C 1
ATOM 662 O O . SER A 1 93 ? -16.526 -2.988 27.311 1.00 91.88 93 SER A O 1
ATOM 664 N N . GLN A 1 94 ? -17.770 -4.666 26.489 1.00 92.25 94 GLN A N 1
ATOM 665 C CA . GLN A 1 94 ? -17.259 -5.709 27.386 1.00 92.25 94 GLN A CA 1
ATOM 666 C C . GLN A 1 94 ? -15.744 -5.910 27.201 1.00 92.25 94 GLN A C 1
ATOM 668 O O . GLN A 1 94 ? -14.995 -5.991 28.181 1.00 92.25 94 GLN A O 1
ATOM 673 N N . ALA A 1 95 ? -15.268 -5.925 25.952 1.00 92.25 95 ALA A N 1
ATOM 674 C CA . ALA A 1 95 ? -13.844 -6.006 25.638 1.00 92.25 95 ALA A CA 1
ATOM 675 C C . ALA A 1 95 ? -13.066 -4.761 26.122 1.00 92.25 95 ALA A C 1
ATOM 677 O O . ALA A 1 95 ? -11.972 -4.891 26.670 1.00 92.25 95 ALA A O 1
ATOM 678 N N . LEU A 1 96 ? -13.644 -3.559 26.022 1.00 92.81 96 LEU A N 1
ATOM 679 C CA . LEU A 1 96 ? -13.039 -2.327 26.550 1.00 92.81 96 LEU A CA 1
ATOM 680 C C . LEU A 1 96 ? -13.033 -2.270 28.086 1.00 92.81 96 LEU A C 1
ATOM 682 O O . LEU A 1 96 ? -12.024 -1.887 28.675 1.00 92.81 96 LEU A O 1
ATOM 686 N N . LEU A 1 97 ? -14.111 -2.701 28.748 1.00 92.19 97 LEU A N 1
ATOM 687 C CA . LEU A 1 97 ? -14.209 -2.787 30.213 1.00 92.19 97 LEU A CA 1
ATOM 688 C C . LEU A 1 97 ? -13.221 -3.801 30.815 1.00 92.19 97 LEU A C 1
ATOM 690 O O . LEU A 1 97 ? -12.820 -3.656 31.968 1.00 92.19 97 LEU A O 1
ATOM 694 N N . THR A 1 98 ? -12.808 -4.803 30.036 1.00 92.25 98 THR A N 1
ATOM 695 C CA . THR A 1 98 ? -11.769 -5.782 30.404 1.00 92.25 98 THR A CA 1
ATOM 696 C C . THR A 1 98 ? -10.363 -5.405 29.914 1.00 92.25 98 THR A C 1
ATOM 698 O O . THR A 1 98 ? -9.407 -6.120 30.210 1.00 92.25 98 THR A O 1
ATOM 701 N N . GLY A 1 99 ? -10.206 -4.284 29.197 1.00 90.25 99 GLY A N 1
ATOM 702 C CA . GLY A 1 99 ? -8.927 -3.825 28.641 1.00 90.25 99 GLY A CA 1
ATOM 703 C C . GLY A 1 99 ? -8.410 -4.639 27.445 1.00 90.25 99 GLY A C 1
ATOM 704 O O . GLY A 1 99 ? -7.266 -4.459 27.028 1.00 90.25 99 GLY A O 1
ATOM 705 N N . ASN A 1 100 ? -9.223 -5.534 26.878 1.00 93.19 100 ASN A N 1
ATOM 706 C CA . ASN A 1 100 ? -8.846 -6.400 25.765 1.00 93.19 100 ASN A CA 1
ATOM 707 C C . ASN A 1 100 ? -9.084 -5.711 24.409 1.00 93.19 100 ASN A C 1
ATOM 709 O O . ASN A 1 100 ? -10.036 -6.009 23.684 1.00 93.19 100 ASN A O 1
ATOM 713 N N . PHE A 1 101 ? -8.182 -4.791 24.058 1.00 93.38 101 PHE A N 1
ATOM 714 C CA . PHE A 1 101 ? -8.219 -4.076 22.778 1.00 93.38 101 PHE A CA 1
ATOM 715 C C . PHE A 1 101 ? -8.152 -5.004 21.556 1.00 93.38 101 PHE A C 1
ATOM 717 O O . PHE A 1 101 ? -8.727 -4.671 20.527 1.00 93.38 101 PHE A O 1
ATOM 724 N N . GLU A 1 102 ? -7.497 -6.165 21.654 1.00 92.75 102 GLU A N 1
ATOM 725 C CA . GLU A 1 102 ? -7.379 -7.115 20.541 1.00 92.75 102 GLU A CA 1
ATOM 726 C C . GLU A 1 102 ? -8.722 -7.787 20.215 1.00 92.75 102 GLU A C 1
ATOM 728 O O . GLU A 1 102 ? -9.122 -7.826 19.054 1.00 92.75 102 GLU A O 1
ATOM 733 N N . ALA A 1 103 ? -9.482 -8.210 21.232 1.00 93.25 103 ALA A N 1
ATOM 734 C CA . ALA A 1 103 ? -10.844 -8.706 21.029 1.00 93.25 103 ALA A CA 1
ATOM 735 C C . ALA A 1 103 ? -11.795 -7.606 20.520 1.00 93.25 103 ALA A C 1
ATOM 737 O O . ALA A 1 103 ? -12.586 -7.854 19.611 1.00 93.25 103 ALA A O 1
ATOM 738 N N . ALA A 1 104 ? -11.696 -6.384 21.061 1.00 94.06 104 ALA A N 1
ATOM 739 C CA . ALA A 1 104 ? -12.523 -5.255 20.626 1.00 94.06 104 ALA A CA 1
ATOM 740 C C . ALA A 1 104 ? -12.276 -4.897 19.145 1.00 94.06 104 ALA A C 1
ATOM 742 O O . ALA A 1 104 ? -13.219 -4.697 18.380 1.00 94.06 104 ALA A O 1
ATOM 743 N N . VAL A 1 105 ? -11.006 -4.876 18.728 1.00 94.62 105 VAL A N 1
ATOM 744 C CA . VAL A 1 105 ? -10.582 -4.698 17.332 1.00 94.62 105 VAL A CA 1
ATOM 745 C C . VAL A 1 105 ? -11.165 -5.768 16.421 1.00 94.62 105 VAL A C 1
ATOM 747 O O . VAL A 1 105 ? -11.666 -5.432 15.348 1.00 94.62 105 VAL A O 1
ATOM 750 N N . ASP A 1 106 ? -11.095 -7.039 16.820 1.00 93.25 106 ASP A N 1
ATOM 751 C CA . ASP A 1 106 ? -11.549 -8.135 15.969 1.00 93.25 106 ASP A CA 1
ATOM 752 C C . ASP A 1 106 ? -13.065 -8.051 15.740 1.00 93.25 106 ASP A C 1
ATOM 754 O O . ASP A 1 106 ? -13.505 -8.148 14.593 1.00 93.25 106 ASP A O 1
ATOM 758 N N . VAL A 1 107 ? -13.856 -7.727 16.773 1.00 93.38 107 VAL A N 1
ATOM 759 C CA . VAL A 1 107 ? -15.295 -7.433 16.620 1.00 93.38 107 VAL A CA 1
ATOM 760 C C . VAL A 1 107 ? -15.527 -6.244 15.674 1.00 93.38 107 VAL A C 1
ATOM 762 O O . VAL A 1 107 ? -16.331 -6.362 14.748 1.00 93.38 107 VAL A O 1
ATOM 765 N N . CYS A 1 108 ? -14.786 -5.137 15.817 1.00 92.62 108 CYS A N 1
ATOM 766 C CA . CYS A 1 108 ? -14.874 -4.002 14.888 1.00 92.62 108 CYS A CA 1
ATOM 767 C C . CYS A 1 108 ? -14.528 -4.387 13.435 1.00 92.62 108 CYS A C 1
ATOM 769 O O . CYS A 1 108 ? -15.178 -3.907 12.507 1.00 92.62 108 CYS A O 1
ATOM 771 N N . MET A 1 109 ? -13.544 -5.265 13.208 1.00 91.19 109 MET A N 1
ATOM 772 C CA . MET A 1 109 ? -13.173 -5.739 11.866 1.00 91.19 109 MET A CA 1
ATOM 773 C C . MET A 1 109 ? -14.231 -6.649 11.228 1.00 91.19 109 MET A C 1
ATOM 775 O O . MET A 1 109 ? -14.446 -6.560 10.012 1.00 91.19 109 MET A O 1
ATOM 779 N N . TYR A 1 110 ? -14.896 -7.498 12.020 1.00 91.12 110 TYR A N 1
ATOM 780 C CA . TYR A 1 110 ? -16.022 -8.315 11.553 1.00 91.12 110 TYR A CA 1
ATOM 781 C C . TYR A 1 110 ? -17.271 -7.467 11.269 1.00 91.12 110 TYR A C 1
ATOM 783 O O . TYR A 1 110 ? -17.954 -7.718 10.280 1.00 91.12 110 TYR A O 1
ATOM 791 N N . ALA A 1 111 ? -17.518 -6.419 12.061 1.00 90.81 111 ALA A N 1
ATOM 792 C CA . ALA A 1 111 ? -18.593 -5.444 11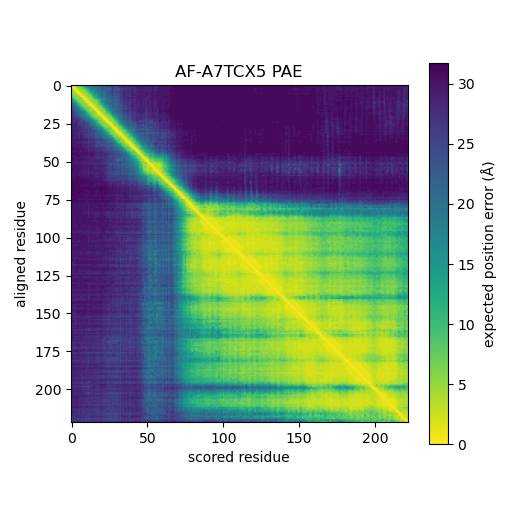.846 1.00 90.81 111 ALA A CA 1
ATOM 793 C C . ALA A 1 111 ? -18.311 -4.424 10.713 1.00 90.81 111 ALA A C 1
ATOM 795 O O . ALA A 1 111 ? -19.088 -3.495 10.516 1.00 90.81 111 ALA A O 1
ATOM 796 N N . ASP A 1 112 ? -17.181 -4.556 10.005 1.00 89.12 112 ASP A N 1
ATOM 797 C CA . ASP A 1 112 ? -16.648 -3.617 8.998 1.00 89.12 112 ASP A CA 1
ATOM 798 C C . ASP A 1 112 ? -16.423 -2.169 9.493 1.00 89.12 112 ASP A C 1
ATOM 800 O O . ASP A 1 112 ? -16.144 -1.254 8.716 1.00 89.12 112 ASP A O 1
ATOM 804 N N . ARG A 1 113 ? -16.440 -1.962 10.816 1.00 91.94 113 ARG A N 1
ATOM 805 C CA . ARG A 1 113 ? -16.174 -0.694 11.513 1.00 91.94 113 ARG A CA 1
ATOM 806 C C . ARG A 1 113 ? -14.670 -0.402 11.570 1.00 91.94 113 ARG A C 1
ATOM 808 O O . ARG A 1 113 ? -14.076 -0.228 12.634 1.00 91.94 113 ARG A O 1
ATOM 815 N N . MET A 1 114 ? -14.034 -0.342 10.399 1.00 90.50 114 MET A N 1
ATOM 816 C CA . MET A 1 114 ? -12.582 -0.173 10.252 1.00 90.50 114 MET A CA 1
ATOM 817 C C . MET A 1 114 ? -12.035 1.089 10.936 1.00 90.50 114 MET A C 1
ATOM 819 O O . MET A 1 114 ? -10.931 1.048 11.473 1.00 90.50 114 MET A O 1
ATOM 823 N N . ALA A 1 115 ? -12.788 2.194 10.949 1.00 93.31 115 ALA A N 1
ATOM 824 C CA . ALA A 1 115 ? -12.374 3.428 11.625 1.00 93.31 115 ALA A CA 1
ATOM 825 C C . ALA A 1 115 ? -12.254 3.241 13.149 1.00 93.31 115 ALA A C 1
ATOM 827 O O . ALA A 1 115 ? -11.254 3.644 13.742 1.00 93.31 115 ALA A O 1
ATOM 828 N N . ASP A 1 116 ? -13.226 2.562 13.766 1.00 92.81 116 ASP A N 1
ATOM 829 C CA . ASP A 1 116 ? -13.196 2.238 15.194 1.00 92.81 116 ASP A CA 1
ATOM 830 C C . ASP A 1 116 ? -12.093 1.216 15.502 1.00 92.81 116 ASP A C 1
ATOM 832 O O . ASP A 1 116 ? -11.358 1.381 16.473 1.00 92.81 116 ASP A O 1
ATOM 836 N N . ALA A 1 117 ? -11.895 0.212 14.636 1.00 94.00 117 ALA A N 1
ATOM 837 C CA . ALA A 1 117 ? -10.775 -0.726 14.753 1.00 94.00 117 ALA A CA 1
ATOM 838 C C . ALA A 1 117 ? -9.416 0.002 14.756 1.00 94.00 117 ALA A C 1
ATOM 840 O O . ALA A 1 117 ? -8.573 -0.288 15.602 1.00 94.00 117 ALA A O 1
ATOM 841 N N . PHE A 1 118 ? -9.206 0.986 13.871 1.00 94.12 118 PHE A N 1
ATOM 842 C CA . 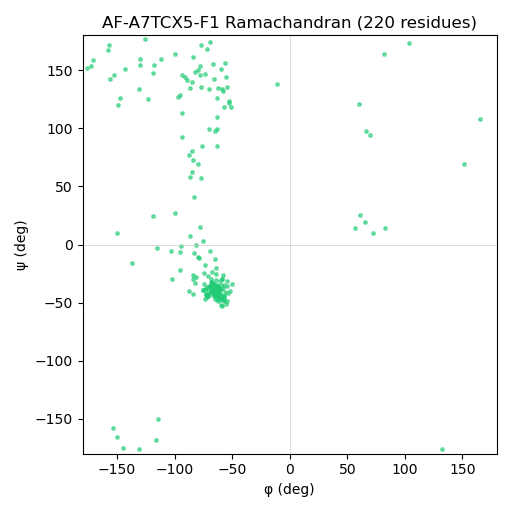PHE A 1 118 ? -7.988 1.807 13.861 1.00 94.12 118 PHE A CA 1
ATOM 843 C C . PHE A 1 118 ? -7.859 2.721 15.090 1.00 94.12 118 PHE A C 1
ATOM 845 O O . PHE A 1 118 ? -6.753 2.889 15.602 1.00 94.12 118 PHE A O 1
ATOM 852 N N . LEU A 1 119 ? -8.953 3.285 15.609 1.00 94.19 119 LEU A N 1
ATOM 853 C CA . LEU A 1 119 ? -8.907 4.100 16.828 1.00 94.19 119 LEU A CA 1
ATOM 854 C C . LEU A 1 119 ? -8.518 3.257 18.057 1.00 94.19 119 LEU A C 1
ATOM 856 O O . LEU A 1 119 ? -7.660 3.660 18.845 1.00 94.19 119 LEU A O 1
ATOM 860 N N . LEU A 1 120 ? -9.092 2.057 18.185 1.00 93.25 120 LEU A N 1
ATOM 861 C CA . LEU A 1 120 ? -8.744 1.098 19.237 1.00 93.25 120 LEU A CA 1
ATOM 862 C C . LEU A 1 120 ? -7.327 0.533 19.071 1.00 93.25 120 LEU A C 1
ATOM 864 O O . LEU A 1 120 ? -6.645 0.304 20.068 1.00 93.25 120 LEU A O 1
ATOM 868 N N . ALA A 1 121 ? -6.845 0.390 17.834 1.00 94.31 121 ALA A N 1
ATOM 869 C CA . ALA A 1 121 ? -5.461 0.031 17.540 1.00 94.31 121 ALA A CA 1
ATOM 870 C C . ALA A 1 121 ? -4.457 1.011 18.152 1.00 94.31 121 ALA A C 1
ATOM 872 O O . ALA A 1 121 ? -3.502 0.605 18.808 1.00 94.31 121 ALA A O 1
ATOM 873 N N . ILE A 1 122 ? -4.690 2.309 17.940 1.00 93.56 122 ILE A N 1
ATOM 874 C CA . ILE A 1 122 ? -3.812 3.388 18.405 1.00 93.56 122 ILE A CA 1
ATOM 875 C C . ILE A 1 122 ? -3.786 3.432 19.942 1.00 93.56 122 ILE A C 1
ATOM 877 O O . ILE A 1 122 ? -2.732 3.675 20.524 1.00 93.56 122 ILE A O 1
ATOM 881 N N . ALA A 1 123 ? -4.911 3.129 20.600 1.00 91.69 123 ALA A N 1
ATOM 882 C CA . ALA A 1 123 ? -4.979 2.984 22.055 1.00 91.69 123 ALA A CA 1
ATOM 883 C C . ALA A 1 123 ? -4.286 1.707 22.578 1.00 91.69 123 ALA A C 1
ATOM 885 O O . ALA A 1 123 ? -3.659 1.744 23.635 1.00 91.69 123 ALA A O 1
ATOM 886 N N . GLY A 1 124 ? -4.377 0.590 21.845 1.00 89.19 124 GLY A N 1
ATOM 887 C CA . GLY A 1 124 ? -3.774 -0.698 22.212 1.00 89.19 124 GLY A CA 1
ATOM 888 C C . GLY A 1 124 ? -2.291 -0.867 21.845 1.00 89.19 124 GLY A C 1
ATOM 889 O O . GLY A 1 124 ? -1.680 -1.850 22.256 1.00 89.19 124 GLY A O 1
ATOM 890 N N . GLY A 1 125 ? -1.698 0.077 21.108 1.00 93.06 125 GLY A N 1
ATOM 891 C CA . GLY A 1 125 ? -0.255 0.149 20.851 1.00 93.06 125 GLY A CA 1
ATOM 892 C C . GLY A 1 125 ? 0.203 -0.301 19.451 1.00 93.06 125 GLY A C 1
ATOM 893 O O . GLY A 1 125 ? -0.587 -0.799 18.641 1.00 93.06 125 GLY A O 1
ATOM 894 N N . PRO A 1 126 ? 1.501 -0.116 19.136 1.00 93.25 126 PRO A N 1
ATOM 895 C CA . PRO A 1 126 ? 2.034 -0.267 17.780 1.00 93.25 126 PRO A CA 1
ATOM 896 C C . PRO A 1 126 ? 1.900 -1.693 17.226 1.00 93.25 126 PRO A C 1
ATOM 898 O O . PRO A 1 126 ? 1.589 -1.855 16.048 1.00 93.25 126 PRO A O 1
ATOM 901 N N . ASP A 1 127 ? 2.056 -2.724 18.059 1.00 92.81 127 ASP A N 1
ATOM 902 C CA . ASP A 1 127 ? 1.943 -4.129 17.641 1.00 92.81 127 ASP A CA 1
ATOM 903 C C . ASP A 1 127 ? 0.510 -4.514 17.241 1.00 92.81 127 ASP A C 1
ATOM 905 O O . ASP A 1 127 ? 0.290 -5.337 16.348 1.00 92.81 127 ASP A O 1
ATOM 909 N N . LEU A 1 128 ? -0.497 -3.914 17.883 1.00 93.25 128 LEU A N 1
ATOM 910 C CA . LEU A 1 128 ? -1.897 -4.091 17.500 1.00 93.25 128 LEU A CA 1
ATOM 911 C C . LEU A 1 128 ? -2.193 -3.336 16.194 1.00 93.25 128 LEU A C 1
ATOM 913 O O . LEU A 1 128 ? -2.773 -3.913 15.273 1.00 93.25 128 LEU A O 1
ATOM 917 N N . LEU A 1 129 ? -1.702 -2.099 16.063 1.00 93.44 129 LEU A N 1
ATOM 918 C CA . LEU A 1 129 ? -1.824 -1.295 14.844 1.00 93.44 129 LEU A CA 1
ATOM 919 C C . LEU A 1 129 ? -1.188 -1.958 13.613 1.00 93.44 129 LEU A C 1
ATOM 921 O O . LEU A 1 129 ? -1.837 -2.021 12.569 1.00 93.44 129 LEU A O 1
ATOM 925 N N . ALA A 1 130 ? 0.014 -2.523 13.731 1.00 92.19 130 ALA A N 1
ATOM 926 C CA . ALA A 1 130 ? 0.677 -3.225 12.630 1.00 92.19 130 ALA A CA 1
ATOM 927 C C . ALA A 1 130 ? -0.125 -4.454 12.151 1.00 92.19 130 ALA A C 1
ATOM 929 O O . ALA A 1 130 ? -0.291 -4.673 10.948 1.00 92.19 130 ALA A O 1
ATOM 930 N N . ARG A 1 131 ? -0.697 -5.234 13.082 1.00 91.50 131 ARG A N 1
ATOM 931 C CA . ARG A 1 131 ? -1.560 -6.387 12.755 1.00 91.50 131 ARG A CA 1
ATOM 932 C C . ARG A 1 131 ? -2.839 -5.964 12.024 1.00 91.50 131 ARG A C 1
ATOM 934 O O . ARG A 1 131 ? -3.261 -6.637 11.084 1.00 91.50 131 ARG A O 1
ATOM 941 N N . ILE A 1 132 ? -3.419 -4.829 12.407 1.00 92.56 132 ILE A N 1
ATOM 942 C CA . ILE A 1 132 ? -4.636 -4.257 11.809 1.00 92.56 132 ILE A CA 1
ATOM 943 C C . ILE A 1 132 ? -4.368 -3.679 10.419 1.00 92.56 132 ILE A C 1
ATOM 945 O O . ILE A 1 132 ? -5.141 -3.938 9.499 1.00 92.56 132 ILE A O 1
ATOM 949 N N . GLN A 1 133 ? -3.251 -2.969 10.235 1.00 91.81 133 GLN A N 1
ATOM 950 C CA . GLN A 1 133 ? -2.796 -2.511 8.919 1.00 91.81 133 GLN A CA 1
ATOM 951 C C . GLN A 1 133 ? -2.615 -3.696 7.960 1.00 91.81 133 GLN A C 1
ATOM 953 O O . GLN A 1 133 ? -3.149 -3.671 6.851 1.00 91.81 133 GLN A O 1
ATOM 958 N N . LYS A 1 134 ? -1.959 -4.776 8.409 1.00 90.25 134 LYS A N 1
ATOM 959 C CA . LYS A 1 134 ? -1.786 -6.000 7.610 1.00 90.25 134 LYS A CA 1
ATOM 960 C C . LYS A 1 134 ? -3.127 -6.621 7.203 1.00 90.25 134 LYS A C 1
ATOM 962 O O . LYS A 1 134 ? -3.366 -6.791 6.010 1.00 90.25 134 LYS A O 1
ATOM 967 N N . ARG A 1 135 ? -4.036 -6.866 8.158 1.00 89.94 135 ARG A N 1
ATOM 968 C CA . ARG A 1 135 ? -5.385 -7.396 7.867 1.00 89.94 135 ARG A CA 1
ATOM 969 C C . ARG A 1 135 ? -6.196 -6.475 6.940 1.00 89.94 135 ARG A C 1
ATOM 971 O O . ARG A 1 135 ? -6.950 -6.968 6.104 1.00 89.94 135 ARG A O 1
ATOM 978 N N . TYR A 1 136 ? -6.045 -5.152 7.048 1.00 90.56 136 TYR A N 1
ATOM 979 C CA . TYR A 1 136 ? -6.695 -4.196 6.143 1.00 90.56 136 TYR A CA 1
ATOM 980 C C . TYR A 1 136 ? -6.192 -4.332 4.699 1.00 90.56 136 TYR A C 1
ATOM 982 O O . TYR A 1 136 ? -7.011 -4.420 3.783 1.00 90.56 136 TYR A O 1
ATOM 990 N N . PHE A 1 137 ? -4.875 -4.406 4.481 1.00 89.31 137 PHE A N 1
ATOM 991 C CA . PHE A 1 137 ? -4.309 -4.599 3.141 1.00 89.31 137 PHE A CA 1
ATOM 992 C C . PHE A 1 137 ? -4.611 -5.997 2.567 1.00 89.31 137 PHE A C 1
ATOM 994 O O . PHE A 1 137 ? -4.846 -6.123 1.370 1.00 89.31 137 PHE A O 1
ATOM 1001 N N . GLU A 1 138 ? -4.711 -7.032 3.407 1.00 87.94 138 GLU A N 1
ATOM 1002 C CA . GLU A 1 138 ? -5.170 -8.373 3.003 1.00 87.94 138 GLU A CA 1
ATOM 1003 C C . GLU A 1 138 ? -6.657 -8.394 2.587 1.00 87.94 138 GLU A C 1
ATOM 1005 O O . GLU A 1 138 ? -7.032 -9.096 1.643 1.00 87.94 138 GLU A O 1
ATOM 1010 N N . LYS A 1 139 ? -7.511 -7.603 3.255 1.00 85.19 139 LYS A N 1
ATOM 1011 C CA . LYS A 1 139 ? -8.941 -7.446 2.924 1.00 85.19 139 LYS A CA 1
ATOM 1012 C C . LYS A 1 139 ? -9.154 -6.569 1.678 1.00 85.19 139 LYS A C 1
ATOM 1014 O O . LYS A 1 139 ? -10.027 -6.859 0.859 1.00 85.19 139 LYS A O 1
ATOM 1019 N N . SER A 1 140 ? -8.369 -5.501 1.521 1.00 82.50 140 SER A N 1
ATOM 1020 C CA . SER A 1 140 ? -8.572 -4.447 0.517 1.00 82.50 140 SER A CA 1
ATOM 1021 C C . SER A 1 140 ? -7.786 -4.692 -0.777 1.00 82.50 140 SER A C 1
ATOM 1023 O O . SER A 1 140 ? -6.655 -4.248 -0.948 1.00 82.50 140 SER A O 1
ATOM 1025 N N . LYS A 1 141 ? -8.422 -5.351 -1.752 1.00 79.94 141 LYS A N 1
ATOM 1026 C CA . LYS A 1 141 ? -7.806 -5.745 -3.039 1.00 79.94 141 LYS A CA 1
ATOM 1027 C C . LYS A 1 141 ? -7.661 -4.617 -4.080 1.00 79.94 141 LYS A C 1
ATOM 1029 O O . LYS A 1 141 ? -7.471 -4.896 -5.261 1.00 79.94 141 LYS A O 1
ATOM 1034 N N . SER A 1 142 ? -7.794 -3.350 -3.686 1.00 87.44 142 SER A N 1
ATOM 1035 C CA . SER A 1 142 ? -7.738 -2.220 -4.628 1.00 87.44 142 SER A CA 1
ATOM 1036 C C . SER A 1 142 ? -6.299 -1.838 -5.002 1.00 87.44 142 SER A C 1
ATOM 1038 O O . SER A 1 142 ? -5.383 -1.954 -4.189 1.00 87.44 142 SER A O 1
ATOM 1040 N N . ASN A 1 143 ? -6.092 -1.317 -6.219 1.00 85.75 143 ASN A N 1
ATOM 1041 C CA . ASN A 1 143 ? -4.778 -0.813 -6.653 1.00 85.75 143 ASN A CA 1
ATOM 1042 C C . ASN A 1 143 ? -4.254 0.295 -5.717 1.00 85.75 143 ASN A C 1
ATOM 1044 O O . ASN A 1 143 ? -3.071 0.314 -5.387 1.00 85.75 143 ASN A O 1
ATOM 1048 N N . VAL A 1 144 ? -5.145 1.166 -5.225 1.00 87.38 144 VAL A N 1
ATOM 1049 C CA . VAL A 1 144 ? -4.805 2.225 -4.260 1.00 87.38 144 VAL A CA 1
ATOM 1050 C C . VAL A 1 144 ? -4.384 1.634 -2.911 1.00 87.38 144 VAL A C 1
ATOM 1052 O O . VAL A 1 144 ? -3.412 2.097 -2.327 1.00 87.38 144 VAL A O 1
ATOM 1055 N N . ALA A 1 145 ? -5.041 0.573 -2.426 1.00 87.44 145 ALA A N 1
ATOM 1056 C CA . ALA A 1 145 ? -4.619 -0.111 -1.202 1.00 87.44 145 ALA A CA 1
ATOM 1057 C C . ALA A 1 145 ? -3.267 -0.826 -1.349 1.00 87.44 145 ALA A C 1
ATOM 1059 O O . ALA A 1 145 ? -2.483 -0.803 -0.403 1.00 87.44 145 ALA A O 1
ATOM 1060 N N . ARG A 1 146 ? -2.943 -1.380 -2.529 1.00 86.31 146 ARG A N 1
ATOM 1061 C CA . ARG A 1 146 ? -1.595 -1.909 -2.812 1.00 86.31 146 ARG A CA 1
ATOM 1062 C C . ARG A 1 146 ? -0.542 -0.800 -2.756 1.00 86.31 146 ARG A C 1
ATOM 1064 O O . ARG A 1 146 ? 0.455 -0.958 -2.063 1.00 86.31 146 ARG A O 1
ATOM 1071 N N . LEU A 1 147 ? -0.801 0.345 -3.395 1.00 87.56 147 LEU A N 1
ATOM 1072 C CA . LEU A 1 147 ? 0.097 1.503 -3.340 1.00 87.56 147 LEU A CA 1
ATOM 1073 C C . LEU A 1 147 ? 0.267 2.032 -1.905 1.00 87.56 147 LEU A C 1
ATOM 1075 O O . LEU A 1 147 ? 1.387 2.304 -1.486 1.00 87.56 147 LEU A O 1
ATOM 1079 N N . MET A 1 148 ? -0.810 2.114 -1.117 1.00 89.50 148 MET A N 1
ATOM 1080 C CA . MET A 1 148 ? -0.720 2.467 0.306 1.00 89.50 148 MET A CA 1
ATOM 1081 C C . MET A 1 148 ? 0.102 1.444 1.106 1.00 89.50 148 MET A C 1
ATOM 1083 O O . MET A 1 148 ? 0.908 1.850 1.938 1.00 89.50 148 MET A O 1
ATOM 1087 N N . SER A 1 149 ? -0.044 0.143 0.831 1.00 89.38 149 SER A N 1
ATOM 1088 C CA . SER A 1 149 ? 0.764 -0.920 1.450 1.00 89.38 149 SER A CA 1
ATOM 1089 C C . SER A 1 149 ? 2.255 -0.745 1.137 1.00 89.38 149 SER A C 1
ATOM 1091 O O . SER A 1 149 ? 3.071 -0.715 2.055 1.00 89.38 149 SER A O 1
ATOM 1093 N N . VAL A 1 150 ? 2.612 -0.518 -0.134 1.00 89.38 150 VAL A N 1
ATOM 1094 C CA . VAL A 1 150 ? 3.982 -0.189 -0.573 1.00 89.38 150 VAL A CA 1
ATOM 1095 C C . VAL A 1 150 ? 4.525 1.039 0.165 1.00 89.38 150 VAL A C 1
ATOM 1097 O O . VAL A 1 150 ? 5.599 0.977 0.762 1.00 89.38 150 VAL A O 1
ATOM 1100 N N . VAL A 1 151 ? 3.769 2.144 0.186 1.00 89.56 151 VAL A N 1
ATOM 1101 C CA . VAL A 1 151 ? 4.199 3.410 0.804 1.00 89.56 151 VAL A CA 1
ATOM 1102 C C . VAL A 1 151 ? 4.399 3.269 2.316 1.00 89.56 151 VAL A C 1
ATOM 1104 O O . VAL A 1 151 ? 5.348 3.846 2.851 1.00 89.56 151 VAL A O 1
ATOM 1107 N N . VAL A 1 152 ? 3.549 2.501 3.006 1.00 88.25 152 VAL A N 1
ATOM 1108 C CA . VAL A 1 152 ? 3.643 2.246 4.456 1.00 88.25 152 VAL A CA 1
ATOM 1109 C C . VAL A 1 152 ? 4.788 1.285 4.786 1.00 88.25 152 VAL A C 1
ATOM 1111 O O . VAL A 1 152 ? 5.595 1.587 5.662 1.00 88.25 152 VAL A O 1
ATOM 1114 N N . ASN A 1 153 ? 4.905 0.169 4.062 1.00 88.25 153 ASN A N 1
ATOM 1115 C CA . ASN A 1 153 ? 5.922 -0.860 4.310 1.00 88.25 153 ASN A CA 1
ATOM 1116 C C . ASN A 1 153 ? 7.314 -0.488 3.764 1.00 88.25 153 ASN A C 1
ATOM 1118 O O . ASN A 1 153 ? 8.291 -1.154 4.096 1.00 88.25 153 ASN A O 1
ATOM 1122 N N . ARG A 1 154 ? 7.408 0.569 2.939 1.00 87.62 154 ARG A N 1
ATOM 1123 C CA . ARG A 1 154 ? 8.597 0.973 2.161 1.00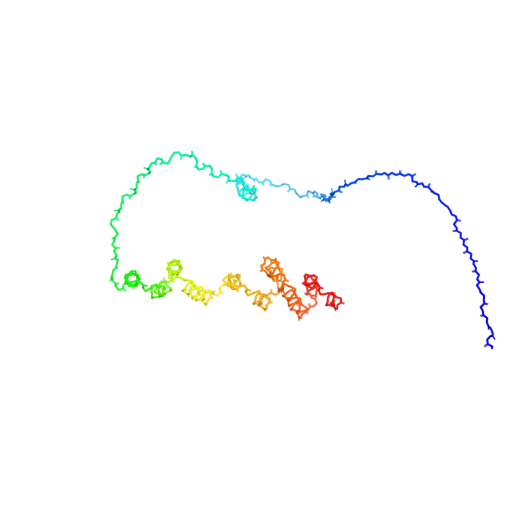 87.62 154 ARG A CA 1
ATOM 1124 C C . ARG A 1 154 ? 9.068 -0.078 1.145 1.00 87.62 154 ARG A C 1
ATOM 1126 O O . ARG A 1 154 ? 10.238 -0.083 0.769 1.00 87.62 154 ARG A O 1
ATOM 1133 N N . ASP A 1 155 ? 8.165 -0.939 0.678 1.00 86.94 155 ASP A N 1
ATOM 1134 C CA . ASP A 1 155 ? 8.489 -1.984 -0.299 1.00 86.94 155 ASP A CA 1
ATOM 1135 C C . ASP A 1 155 ? 8.457 -1.443 -1.737 1.00 86.94 155 ASP A C 1
ATOM 1137 O O . ASP A 1 155 ? 7.556 -1.703 -2.534 1.00 86.94 155 ASP A O 1
ATOM 1141 N N . TRP A 1 156 ? 9.475 -0.653 -2.070 1.00 90.12 156 TRP A N 1
ATOM 1142 C CA . TRP A 1 156 ? 9.672 -0.120 -3.420 1.00 90.12 156 TRP A CA 1
ATOM 1143 C C . TRP A 1 156 ? 10.056 -1.192 -4.444 1.00 90.12 156 TRP A C 1
ATOM 1145 O O . TRP A 1 156 ? 10.126 -0.895 -5.635 1.00 90.12 156 TRP A O 1
ATOM 1155 N N . ARG A 1 157 ? 10.289 -2.436 -4.010 1.00 89.50 157 ARG A N 1
ATOM 1156 C CA . ARG A 1 157 ? 10.560 -3.551 -4.911 1.00 89.50 157 ARG A CA 1
ATOM 1157 C C . ARG A 1 157 ? 9.262 -4.161 -5.432 1.00 89.50 157 ARG A C 1
ATOM 1159 O O . ARG A 1 157 ? 9.167 -4.360 -6.639 1.00 89.50 157 ARG A O 1
ATOM 1166 N N . ASP A 1 158 ? 8.246 -4.350 -4.585 1.00 87.75 158 ASP A N 1
ATOM 1167 C CA . ASP A 1 158 ? 6.915 -4.806 -5.025 1.00 87.75 158 ASP A CA 1
ATOM 1168 C C . ASP A 1 158 ? 6.317 -3.887 -6.101 1.00 87.75 158 ASP A C 1
ATOM 1170 O O . ASP A 1 158 ? 5.789 -4.380 -7.095 1.00 87.75 158 ASP A O 1
ATOM 1174 N N . ILE A 1 159 ? 6.453 -2.557 -5.992 1.00 88.19 159 ILE A N 1
ATOM 1175 C CA . ILE A 1 159 ? 5.944 -1.660 -7.046 1.00 88.19 159 ILE A CA 1
ATOM 1176 C C . ILE A 1 159 ? 6.738 -1.773 -8.355 1.00 88.19 159 ILE A C 1
ATOM 1178 O O . ILE A 1 159 ? 6.136 -1.708 -9.421 1.00 88.19 159 ILE A O 1
ATOM 1182 N N . VAL A 1 160 ? 8.058 -1.989 -8.306 1.00 89.38 160 VAL A N 1
ATOM 1183 C CA . VAL A 1 160 ? 8.885 -2.153 -9.515 1.00 89.38 160 VAL A CA 1
ATOM 1184 C C . VAL A 1 160 ? 8.677 -3.520 -10.168 1.00 89.38 160 VAL A C 1
ATOM 1186 O O . VAL A 1 160 ? 8.704 -3.608 -11.392 1.00 89.38 160 VAL A O 1
ATOM 1189 N N . GLU A 1 161 ? 8.424 -4.581 -9.400 1.00 87.56 161 GLU A N 1
ATOM 1190 C CA . GLU A 1 161 ? 8.174 -5.927 -9.936 1.00 87.56 161 GLU A CA 1
ATOM 1191 C C . GLU A 1 161 ? 6.706 -6.147 -10.351 1.00 87.56 161 GLU A C 1
ATOM 1193 O O . GLU A 1 161 ? 6.460 -6.880 -11.308 1.00 87.56 161 GLU A O 1
ATOM 1198 N N . SER A 1 162 ? 5.735 -5.484 -9.705 1.00 84.38 162 SER A N 1
ATOM 1199 C CA . SER A 1 162 ? 4.293 -5.666 -9.965 1.00 84.38 162 SER A CA 1
ATOM 1200 C C . SER A 1 162 ? 3.614 -4.563 -10.791 1.00 84.38 162 SER A C 1
ATOM 1202 O O . SER A 1 162 ? 2.433 -4.710 -11.129 1.00 84.38 162 SER A O 1
ATOM 1204 N N . CYS A 1 163 ? 4.297 -3.462 -11.139 1.00 84.25 163 CYS A N 1
ATOM 1205 C CA . CYS A 1 163 ? 3.688 -2.434 -11.988 1.00 84.25 163 CYS A CA 1
ATOM 1206 C C . CYS A 1 163 ? 3.391 -2.952 -13.405 1.00 84.25 163 CYS A C 1
ATOM 1208 O O . CYS A 1 163 ? 4.175 -3.698 -14.006 1.00 84.25 163 CYS A O 1
ATOM 1210 N N . VAL A 1 164 ? 2.251 -2.503 -13.938 1.00 85.81 164 VAL A N 1
ATOM 1211 C CA . VAL A 1 164 ? 1.934 -2.556 -15.370 1.00 85.81 164 VAL A CA 1
ATOM 1212 C C . VAL A 1 164 ? 2.846 -1.555 -16.072 1.00 85.81 164 VAL A C 1
ATOM 1214 O O . VAL A 1 164 ? 2.985 -0.427 -15.595 1.00 85.81 164 VAL A O 1
ATOM 1217 N N . LEU A 1 165 ? 3.473 -1.955 -17.180 1.00 85.31 165 LEU A N 1
ATOM 1218 C CA . LEU A 1 165 ? 4.501 -1.137 -17.826 1.00 85.31 165 LEU A CA 1
ATOM 1219 C C . LEU A 1 165 ? 3.945 0.155 -18.442 1.00 85.31 165 LEU A C 1
ATOM 1221 O O . LEU A 1 165 ? 4.663 1.147 -18.451 1.00 85.31 165 LEU A O 1
ATOM 1225 N N . ASP A 1 166 ? 2.653 0.218 -18.787 1.00 85.69 166 ASP A N 1
ATOM 1226 C CA . ASP A 1 166 ? 1.953 1.474 -19.118 1.00 85.69 166 ASP A CA 1
ATOM 1227 C C . ASP A 1 166 ? 2.157 2.573 -18.055 1.00 85.69 166 ASP A C 1
ATOM 1229 O O . ASP A 1 166 ? 2.261 3.756 -18.384 1.00 85.69 166 ASP A O 1
ATOM 1233 N N . ASN A 1 167 ? 2.256 2.180 -16.776 1.00 86.44 167 ASN A N 1
ATOM 1234 C CA . ASN A 1 167 ? 2.428 3.068 -15.625 1.00 86.44 167 ASN A CA 1
ATOM 1235 C C . ASN A 1 167 ? 3.879 3.165 -15.119 1.00 86.44 167 ASN A C 1
ATOM 1237 O O . ASN A 1 167 ? 4.133 3.437 -13.940 1.00 86.44 167 ASN A O 1
ATOM 1241 N N . TRP A 1 168 ? 4.863 2.956 -16.001 1.00 90.69 168 TRP A N 1
ATOM 1242 C CA . TRP A 1 168 ? 6.282 3.083 -15.647 1.00 90.69 168 TRP A CA 1
ATOM 1243 C C . TRP A 1 168 ? 6.653 4.478 -15.128 1.00 90.69 168 TRP A C 1
ATOM 1245 O O . TRP A 1 168 ? 7.544 4.607 -14.288 1.00 90.69 168 TRP A O 1
ATOM 1255 N N . LYS A 1 169 ? 5.952 5.523 -15.588 1.00 92.31 169 LYS A N 1
ATOM 1256 C CA . LYS A 1 169 ? 6.186 6.920 -15.191 1.00 92.31 169 LYS A CA 1
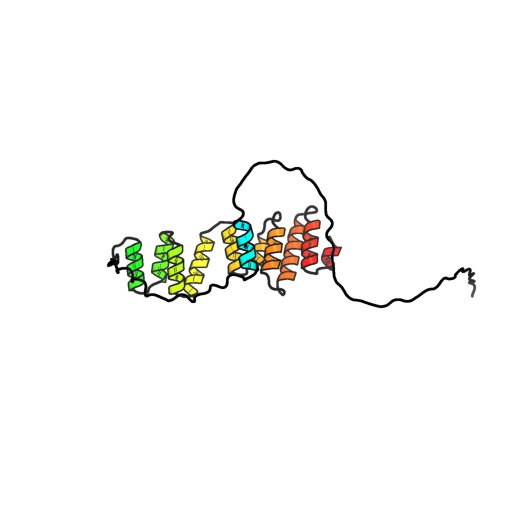ATOM 1257 C C . LYS A 1 169 ? 5.739 7.174 -13.758 1.00 92.31 169 LYS A C 1
ATOM 1259 O O . LYS A 1 169 ? 6.474 7.792 -12.995 1.00 92.31 169 LYS A O 1
ATOM 1264 N N . GLU A 1 170 ? 4.573 6.664 -13.374 1.00 91.75 170 GLU A N 1
ATOM 1265 C CA . GLU A 1 170 ? 4.065 6.733 -12.004 1.00 91.75 170 GLU A CA 1
ATOM 1266 C C . GLU A 1 170 ? 4.925 5.893 -11.049 1.00 91.75 170 GLU A C 1
ATOM 1268 O O . GLU A 1 170 ? 5.218 6.339 -9.939 1.00 91.75 170 GLU A O 1
ATOM 1273 N N . ALA A 1 171 ? 5.400 4.721 -11.489 1.00 90.69 171 ALA A N 1
ATOM 1274 C CA . ALA A 1 171 ? 6.349 3.910 -10.725 1.00 90.69 171 ALA A CA 1
ATOM 1275 C C . ALA A 1 171 ? 7.684 4.649 -10.506 1.00 90.69 171 ALA A C 1
ATOM 1277 O O . ALA A 1 171 ? 8.148 4.756 -9.371 1.00 90.69 171 ALA A O 1
ATOM 1278 N N . LEU A 1 172 ? 8.270 5.233 -11.559 1.00 91.44 172 LEU A N 1
ATOM 1279 C CA . LEU A 1 172 ? 9.503 6.020 -11.465 1.00 91.44 172 LEU A CA 1
ATOM 1280 C C . LEU A 1 172 ? 9.319 7.283 -10.606 1.00 91.44 172 LEU A C 1
ATOM 1282 O O . LEU A 1 172 ? 10.188 7.606 -9.800 1.00 91.44 172 LEU A O 1
ATOM 1286 N N . ALA A 1 173 ? 8.174 7.964 -10.704 1.00 92.38 173 ALA A N 1
ATOM 1287 C CA . ALA A 1 173 ? 7.850 9.100 -9.843 1.00 92.38 173 ALA A CA 1
ATOM 1288 C C . ALA A 1 173 ? 7.739 8.687 -8.363 1.00 92.38 173 ALA A C 1
ATOM 1290 O O . ALA A 1 173 ? 8.236 9.403 -7.492 1.00 92.38 173 ALA A O 1
ATOM 1291 N N . ALA A 1 174 ? 7.164 7.516 -8.061 1.00 90.81 174 ALA A N 1
ATOM 1292 C CA . ALA A 1 174 ? 7.135 6.975 -6.702 1.00 90.81 174 ALA A CA 1
ATOM 1293 C C . ALA A 1 174 ? 8.548 6.647 -6.181 1.00 90.81 174 ALA A C 1
ATOM 1295 O O . ALA A 1 174 ? 8.855 6.980 -5.034 1.00 90.81 174 ALA A O 1
ATOM 1296 N N . LEU A 1 175 ? 9.429 6.085 -7.023 1.00 91.38 175 LEU A N 1
ATOM 1297 C CA . LEU A 1 175 ? 10.843 5.878 -6.685 1.00 91.38 175 LEU A CA 1
ATOM 1298 C C . LEU A 1 175 ? 11.546 7.202 -6.356 1.00 91.38 175 LEU A C 1
ATOM 1300 O O . LEU A 1 175 ? 12.125 7.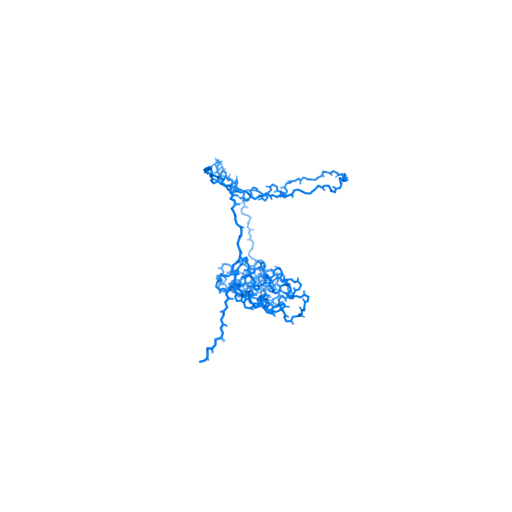322 -5.281 1.00 91.38 175 LEU A O 1
ATOM 1304 N N . VAL A 1 176 ? 11.446 8.211 -7.228 1.00 91.31 176 VAL A N 1
ATOM 1305 C CA . VAL A 1 176 ? 12.050 9.545 -7.017 1.00 91.31 176 VAL A CA 1
ATOM 1306 C C . VAL A 1 176 ? 11.505 10.233 -5.755 1.00 91.31 176 VAL A C 1
ATOM 1308 O O . VAL A 1 176 ? 12.227 10.984 -5.105 1.00 91.31 176 VAL A O 1
ATOM 1311 N N . THR A 1 177 ? 10.246 9.976 -5.387 1.00 91.62 177 THR A N 1
ATOM 1312 C CA . THR A 1 177 ? 9.595 10.615 -4.228 1.00 91.62 177 THR A CA 1
ATOM 1313 C C . THR A 1 177 ? 9.927 9.943 -2.891 1.00 91.62 177 THR A C 1
ATOM 1315 O O . THR A 1 177 ? 9.962 10.625 -1.866 1.00 91.62 177 THR A O 1
ATOM 1318 N N . TYR A 1 178 ? 10.132 8.619 -2.865 1.00 90.94 178 TYR A N 1
ATOM 1319 C CA . TYR A 1 178 ? 10.153 7.858 -1.607 1.00 90.94 178 TYR A CA 1
ATOM 1320 C C . TYR A 1 178 ? 11.261 6.801 -1.452 1.00 90.94 178 TYR A C 1
ATOM 1322 O O . TYR A 1 178 ? 11.478 6.340 -0.323 1.00 90.94 178 TYR A O 1
ATOM 1330 N N . ALA A 1 179 ? 11.937 6.375 -2.523 1.00 90.56 179 ALA A N 1
ATOM 1331 C CA . ALA A 1 179 ? 13.071 5.461 -2.393 1.00 90.56 179 ALA A CA 1
ATOM 1332 C C . ALA A 1 179 ? 14.285 6.213 -1.823 1.00 90.56 179 ALA A C 1
ATOM 1334 O O . ALA A 1 179 ? 14.481 7.399 -2.092 1.00 90.56 179 ALA A O 1
ATOM 1335 N N . LYS A 1 180 ? 15.113 5.534 -1.023 1.00 90.88 180 LYS A N 1
ATOM 1336 C CA . LYS A 1 180 ? 16.343 6.146 -0.502 1.00 90.88 180 LYS A CA 1
ATOM 1337 C C . LYS A 1 180 ? 17.431 6.166 -1.587 1.00 90.88 180 LYS A C 1
ATOM 1339 O O . LYS A 1 180 ? 17.419 5.272 -2.437 1.00 90.88 180 LYS A O 1
ATOM 1344 N N . PRO A 1 181 ? 18.406 7.095 -1.553 1.00 87.94 181 PRO A N 1
ATOM 1345 C CA . PRO A 1 181 ? 19.476 7.162 -2.553 1.00 87.94 181 PRO A CA 1
ATOM 1346 C C . PRO A 1 181 ? 20.262 5.854 -2.729 1.00 87.94 181 PRO A C 1
ATOM 1348 O O . PRO A 1 181 ? 20.707 5.555 -3.833 1.00 87.94 181 PRO A O 1
ATOM 1351 N N . GLU A 1 182 ? 20.404 5.055 -1.669 1.00 89.31 182 GLU A N 1
ATOM 1352 C CA . GLU A 1 182 ? 21.142 3.785 -1.684 1.00 89.31 182 GLU A CA 1
ATOM 1353 C C . GLU A 1 182 ? 20.383 2.658 -2.408 1.00 89.31 182 GLU A C 1
ATOM 1355 O O . GLU A 1 182 ? 20.991 1.708 -2.895 1.00 89.31 182 GLU A O 1
ATOM 1360 N N . GLU A 1 183 ? 19.053 2.756 -2.476 1.00 89.94 183 GLU A N 1
ATOM 1361 C CA . GLU A 1 183 ? 18.155 1.761 -3.079 1.00 89.94 183 GLU A CA 1
ATOM 1362 C C . GLU A 1 183 ? 17.682 2.210 -4.477 1.00 89.94 183 GLU A C 1
ATOM 1364 O O . GLU A 1 183 ? 17.453 1.380 -5.357 1.00 89.94 183 GLU A O 1
ATOM 1369 N N . PHE A 1 184 ? 17.583 3.526 -4.702 1.00 91.81 184 PHE A N 1
ATOM 1370 C CA . PHE A 1 184 ? 17.053 4.155 -5.914 1.00 91.81 184 PHE A CA 1
ATOM 1371 C C . PHE A 1 184 ? 17.734 3.677 -7.204 1.00 91.81 184 PHE A C 1
ATOM 1373 O O . PHE A 1 184 ? 17.040 3.268 -8.132 1.00 91.81 184 PHE A O 1
ATOM 1380 N N . THR A 1 185 ? 19.072 3.657 -7.261 1.00 92.25 185 THR A N 1
ATOM 1381 C CA . THR A 1 185 ? 19.815 3.187 -8.447 1.00 92.25 185 THR A CA 1
ATOM 1382 C C . THR A 1 185 ? 19.452 1.747 -8.818 1.00 92.25 185 THR A C 1
ATOM 1384 O O . THR A 1 185 ? 19.149 1.477 -9.977 1.00 92.25 185 THR A O 1
ATOM 1387 N N . ALA A 1 186 ? 19.411 0.833 -7.843 1.00 92.38 186 ALA A N 1
ATOM 1388 C CA . ALA A 1 186 ? 19.096 -0.575 -8.091 1.00 92.38 186 ALA A CA 1
ATOM 1389 C C . ALA A 1 186 ? 17.635 -0.784 -8.532 1.00 92.38 186 ALA A C 1
ATOM 1391 O O . ALA A 1 186 ? 17.351 -1.651 -9.358 1.00 92.38 186 ALA A O 1
ATOM 1392 N N . LEU A 1 187 ? 16.710 0.024 -8.007 1.00 92.94 187 LEU A N 1
ATOM 1393 C CA . LEU A 1 187 ? 15.290 -0.013 -8.365 1.00 92.94 187 LEU A CA 1
ATOM 1394 C C . LEU A 1 187 ? 15.030 0.576 -9.761 1.00 92.94 187 LEU A C 1
ATOM 1396 O O . LEU A 1 187 ? 14.246 0.012 -10.523 1.00 92.94 187 LEU A O 1
ATOM 1400 N N . CYS A 1 188 ? 15.729 1.651 -10.132 1.00 92.38 188 CYS A N 1
ATOM 1401 C CA . CYS A 1 188 ? 15.707 2.204 -11.487 1.00 92.38 188 CYS A CA 1
ATOM 1402 C C . CYS A 1 188 ? 16.316 1.231 -12.510 1.00 92.38 188 CYS A C 1
ATOM 1404 O O . CYS A 1 188 ? 15.711 1.003 -13.555 1.00 92.38 188 CYS A O 1
ATOM 1406 N N . ASP A 1 189 ? 17.442 0.582 -12.193 1.00 91.75 189 ASP A N 1
ATOM 1407 C CA . ASP A 1 189 ? 18.023 -0.468 -13.041 1.00 91.75 189 ASP A CA 1
ATOM 1408 C C . ASP A 1 189 ? 17.073 -1.661 -13.221 1.00 91.75 189 ASP A C 1
ATOM 1410 O O . ASP A 1 189 ? 16.991 -2.231 -14.311 1.00 91.75 189 ASP A O 1
ATOM 1414 N N . LEU A 1 190 ? 16.348 -2.067 -12.173 1.00 92.44 190 LEU A N 1
ATOM 1415 C CA . LEU A 1 190 ? 15.366 -3.154 -12.244 1.00 92.44 190 LEU A CA 1
ATOM 1416 C C . LEU A 1 190 ? 14.146 -2.770 -13.100 1.00 92.44 190 LEU A C 1
ATOM 1418 O O . LEU A 1 190 ? 13.690 -3.581 -13.906 1.00 92.44 190 LEU A O 1
ATOM 1422 N N . LEU A 1 191 ? 13.654 -1.532 -12.980 1.00 91.88 191 LEU A N 1
ATOM 1423 C CA . LEU A 1 191 ? 12.563 -1.012 -13.811 1.00 91.88 191 LEU A CA 1
ATOM 1424 C C . LEU A 1 191 ? 12.977 -0.904 -15.289 1.00 91.88 191 LEU A C 1
ATOM 1426 O O . LEU A 1 191 ? 12.216 -1.311 -16.165 1.00 91.88 191 LEU A O 1
ATOM 1430 N N . GLY A 1 192 ? 14.202 -0.435 -15.559 1.00 91.50 192 GLY A N 1
ATOM 1431 C CA . GLY A 1 192 ? 14.781 -0.392 -16.904 1.00 91.50 192 GLY A CA 1
ATOM 1432 C C . GLY A 1 192 ? 14.851 -1.777 -17.550 1.00 91.50 192 GLY A C 1
ATOM 1433 O O . GLY A 1 192 ? 14.381 -1.948 -18.670 1.00 91.50 192 GLY A O 1
ATOM 1434 N N . GLN A 1 193 ? 15.313 -2.787 -16.806 1.00 90.44 193 GLN A N 1
ATOM 1435 C CA . GLN A 1 193 ? 15.368 -4.178 -17.277 1.00 90.44 193 GLN A CA 1
ATOM 1436 C C . GLN A 1 193 ? 13.988 -4.764 -17.596 1.00 90.44 193 GLN A C 1
ATOM 1438 O O . GLN A 1 193 ? 13.861 -5.523 -18.554 1.00 90.44 193 GLN A O 1
ATOM 1443 N N . ARG A 1 194 ? 12.946 -4.425 -16.821 1.00 91.12 194 ARG A N 1
ATOM 1444 C CA . ARG A 1 194 ? 11.574 -4.864 -17.129 1.00 91.12 194 ARG A CA 1
ATOM 1445 C C . ARG A 1 194 ? 11.022 -4.204 -18.393 1.00 91.12 194 ARG A C 1
ATOM 1447 O O . ARG A 1 194 ? 10.359 -4.881 -19.167 1.00 91.12 194 ARG A O 1
ATOM 1454 N N . LEU A 1 195 ? 11.301 -2.917 -18.603 1.00 89.50 195 LEU A N 1
ATOM 1455 C CA . LEU A 1 195 ? 10.899 -2.190 -19.812 1.00 89.50 195 LEU A CA 1
ATOM 1456 C C . LEU A 1 195 ? 11.613 -2.720 -21.063 1.00 89.50 195 LEU A C 1
ATOM 1458 O O . LEU A 1 195 ? 10.972 -2.954 -22.080 1.00 89.50 195 LEU A O 1
ATOM 1462 N N . GLU A 1 196 ? 12.921 -2.959 -20.971 1.00 88.25 196 GLU A N 1
ATOM 1463 C CA . GLU A 1 196 ? 13.744 -3.521 -22.050 1.00 88.25 196 GLU A CA 1
ATOM 1464 C C . GLU A 1 196 ? 13.297 -4.942 -22.447 1.00 88.25 196 GLU A C 1
ATOM 1466 O O . GLU A 1 196 ? 13.286 -5.282 -23.627 1.00 88.25 196 GLU A O 1
ATOM 1471 N N . ALA A 1 197 ? 12.868 -5.758 -21.477 1.00 87.19 197 ALA A N 1
ATOM 1472 C CA . ALA A 1 197 ? 12.427 -7.134 -21.712 1.00 87.19 197 ALA A CA 1
ATOM 1473 C C . ALA A 1 197 ? 11.052 -7.271 -22.401 1.00 87.19 197 ALA A C 1
ATOM 1475 O O . ALA A 1 197 ? 10.758 -8.348 -22.921 1.00 87.19 197 ALA A O 1
ATOM 1476 N N . GLU A 1 198 ? 10.217 -6.226 -22.408 1.00 84.06 198 GLU A N 1
ATOM 1477 C CA . GLU A 1 198 ? 8.894 -6.247 -23.060 1.00 84.06 198 GLU A CA 1
ATOM 1478 C C . GLU A 1 198 ? 8.986 -5.941 -24.572 1.00 84.06 198 GLU A C 1
ATOM 1480 O O . GLU A 1 198 ? 8.164 -6.424 -25.351 1.00 84.06 198 GLU A O 1
ATOM 1485 N N . GLY A 1 199 ? 10.015 -5.197 -25.006 1.00 77.44 199 GLY A N 1
ATOM 1486 C CA . GLY A 1 199 ? 10.366 -5.003 -26.421 1.00 77.44 199 GLY A CA 1
ATOM 1487 C C . GLY A 1 199 ? 10.626 -3.553 -26.854 1.00 77.44 199 GLY A C 1
ATOM 1488 O O . GLY A 1 199 ? 10.611 -2.614 -26.057 1.00 77.44 199 GLY A O 1
ATOM 1489 N N . ASP A 1 200 ? 10.858 -3.375 -28.158 1.00 72.88 200 ASP A N 1
ATOM 1490 C CA . ASP A 1 200 ? 11.373 -2.138 -28.772 1.00 72.88 200 ASP A CA 1
ATOM 1491 C C . ASP A 1 200 ? 10.558 -0.869 -28.441 1.00 72.88 200 ASP A C 1
ATOM 1493 O O . ASP A 1 200 ? 11.138 0.198 -28.234 1.00 72.88 200 ASP A O 1
ATOM 1497 N N . GLU A 1 201 ? 9.226 -0.964 -28.314 1.00 77.75 201 GLU A N 1
ATOM 1498 C CA . GLU A 1 201 ? 8.356 0.172 -27.943 1.00 77.75 201 GLU A CA 1
ATOM 1499 C C . GLU A 1 201 ? 8.608 0.703 -26.517 1.00 77.75 201 GLU A C 1
ATOM 1501 O O . GLU A 1 201 ? 8.117 1.774 -26.144 1.00 77.75 201 GLU A O 1
ATOM 1506 N N . HIS A 1 202 ? 9.362 -0.027 -25.694 1.00 81.06 202 HIS A N 1
ATOM 1507 C CA . HIS A 1 202 ? 9.734 0.356 -24.334 1.00 81.06 202 HIS A CA 1
ATOM 1508 C C . HIS A 1 202 ? 11.243 0.573 -24.144 1.00 81.06 202 HIS A C 1
ATOM 1510 O O . HIS A 1 202 ? 11.642 1.085 -23.098 1.00 81.06 202 HIS A O 1
ATOM 1516 N N . CYS A 1 203 ? 12.069 0.337 -25.169 1.00 81.31 203 CYS A N 1
ATOM 1517 C CA . CYS A 1 203 ? 13.503 0.652 -25.161 1.00 81.31 203 CYS A CA 1
ATOM 1518 C C . CYS A 1 203 ? 13.776 2.150 -24.881 1.00 81.31 203 CYS A C 1
ATOM 1520 O O . CYS A 1 203 ? 14.553 2.512 -23.998 1.00 81.31 203 CYS A O 1
ATOM 1522 N N . ALA A 1 204 ? 13.030 3.059 -25.520 1.00 84.81 204 ALA A N 1
ATOM 1523 C CA . ALA A 1 204 ? 13.138 4.496 -25.232 1.00 84.81 204 ALA A CA 1
ATOM 1524 C C . ALA A 1 204 ? 12.719 4.875 -23.790 1.00 84.81 204 ALA A C 1
ATOM 1526 O O . ALA A 1 204 ? 13.103 5.934 -23.292 1.00 84.81 204 ALA A O 1
ATOM 1527 N N . ASN A 1 205 ? 11.947 4.018 -23.108 1.00 88.12 205 ASN A N 1
ATOM 1528 C CA . ASN A 1 205 ? 11.536 4.209 -21.716 1.00 88.12 205 ASN A CA 1
ATOM 1529 C C . ASN A 1 205 ? 12.583 3.629 -20.742 1.00 88.12 205 ASN A C 1
ATOM 1531 O O . ASN A 1 205 ? 12.895 4.274 -19.740 1.00 88.12 205 ASN A O 1
ATOM 1535 N N . SER A 1 206 ? 13.176 2.462 -21.042 1.00 87.88 206 SER A N 1
ATOM 1536 C CA . SER A 1 206 ? 14.249 1.869 -20.224 1.00 87.88 206 SER A CA 1
ATOM 1537 C C . SER A 1 206 ? 15.480 2.776 -20.163 1.00 87.88 206 SER A C 1
ATOM 1539 O O . SER A 1 206 ? 16.049 2.952 -19.086 1.00 87.88 206 SER A O 1
ATOM 1541 N N . MET A 1 207 ? 15.818 3.456 -21.266 1.00 86.94 207 MET A N 1
ATOM 1542 C CA . MET A 1 207 ? 16.862 4.489 -21.313 1.00 86.94 207 MET A CA 1
ATOM 1543 C C . MET A 1 207 ? 16.685 5.576 -20.239 1.00 86.94 207 MET A C 1
ATOM 1545 O O . MET A 1 207 ? 17.667 5.981 -19.618 1.00 86.94 207 MET A O 1
ATOM 1549 N N . VAL A 1 208 ? 15.454 6.030 -19.968 1.00 90.62 208 VAL A N 1
ATOM 1550 C CA . VAL A 1 208 ? 15.182 7.031 -18.916 1.00 90.62 208 VAL A CA 1
ATOM 1551 C C . VAL A 1 208 ? 15.489 6.455 -17.533 1.00 90.62 208 VAL A C 1
ATOM 1553 O O . VAL A 1 208 ? 16.128 7.117 -16.715 1.00 90.62 208 VAL A O 1
ATOM 1556 N N . CYS A 1 209 ? 15.103 5.203 -17.283 1.00 90.81 209 CYS A N 1
ATOM 1557 C CA . CYS A 1 209 ? 15.412 4.509 -16.036 1.00 90.81 209 CYS A CA 1
ATOM 1558 C C . CYS A 1 209 ? 16.924 4.285 -15.854 1.00 90.81 209 CYS A C 1
ATOM 1560 O O . CYS A 1 209 ? 17.436 4.520 -14.760 1.00 90.81 209 CYS A O 1
ATOM 1562 N N . TYR A 1 210 ? 17.660 3.929 -16.913 1.00 90.94 210 TYR A N 1
ATOM 1563 C CA . TYR A 1 210 ? 19.120 3.779 -16.868 1.00 90.94 210 TYR A CA 1
ATOM 1564 C C . TYR A 1 210 ? 19.855 5.114 -16.666 1.00 90.94 210 TYR A C 1
ATOM 1566 O O . TYR A 1 210 ? 20.826 5.162 -15.908 1.00 90.94 210 TYR A O 1
ATOM 1574 N N . ILE A 1 211 ? 19.354 6.223 -17.227 1.00 91.19 211 ILE A N 1
ATOM 1575 C CA . ILE A 1 211 ? 19.839 7.578 -16.904 1.00 91.19 211 ILE A CA 1
ATOM 1576 C C . ILE A 1 211 ? 19.611 7.897 -15.418 1.00 91.19 211 ILE A C 1
ATOM 1578 O O . ILE A 1 211 ? 20.532 8.371 -14.756 1.00 91.19 211 ILE A O 1
ATOM 1582 N N . CYS A 1 212 ? 18.424 7.606 -14.869 1.00 88.81 212 CYS A N 1
ATOM 1583 C CA . CYS A 1 212 ? 18.136 7.802 -13.443 1.00 88.81 212 CYS A CA 1
ATOM 1584 C C . CYS A 1 212 ? 19.004 6.923 -12.528 1.00 88.81 212 CYS A C 1
ATOM 1586 O O . CYS A 1 212 ? 19.403 7.376 -11.458 1.00 88.81 212 CYS A O 1
ATOM 1588 N N . ALA A 1 213 ? 19.325 5.694 -12.940 1.00 89.12 213 ALA A N 1
ATOM 1589 C CA . ALA A 1 213 ? 20.228 4.810 -12.207 1.00 89.12 213 ALA A CA 1
ATOM 1590 C C . ALA A 1 213 ? 21.701 5.265 -12.265 1.00 89.12 213 ALA A C 1
ATOM 1592 O O . ALA A 1 213 ? 22.471 4.966 -11.350 1.00 89.12 213 ALA A O 1
ATOM 1593 N N . GLY A 1 214 ? 22.091 5.983 -13.326 1.00 86.44 214 GLY A N 1
ATOM 1594 C CA . GLY A 1 214 ? 23.486 6.273 -13.672 1.00 86.44 214 GLY A CA 1
ATOM 1595 C C . GLY A 1 214 ? 24.176 5.138 -14.445 1.00 86.44 214 GLY A C 1
ATOM 1596 O O . GLY A 1 214 ? 25.402 5.130 -14.559 1.00 86.44 214 GLY A O 1
ATOM 1597 N N . ASN A 1 215 ? 23.414 4.174 -14.971 1.00 83.88 215 ASN A N 1
ATOM 1598 C CA . ASN A 1 215 ? 23.935 2.972 -15.618 1.00 83.88 215 ASN A CA 1
ATOM 1599 C C . ASN A 1 215 ? 24.264 3.219 -17.100 1.00 83.88 215 ASN A C 1
ATOM 1601 O O . ASN A 1 215 ? 23.500 2.893 -18.011 1.00 83.88 215 ASN A O 1
ATOM 1605 N N . VAL A 1 216 ? 25.434 3.821 -17.333 1.00 82.88 216 VAL A N 1
ATOM 1606 C CA . VAL A 1 216 ? 25.925 4.163 -18.679 1.00 82.88 216 VAL A CA 1
ATOM 1607 C C . VAL A 1 216 ? 26.170 2.918 -19.543 1.00 82.88 216 VAL A C 1
ATOM 1609 O O . VAL A 1 216 ? 25.990 2.983 -20.755 1.00 82.88 216 VAL A O 1
ATOM 1612 N N . GLU A 1 217 ? 26.543 1.780 -18.946 1.00 79.62 217 GLU A N 1
ATOM 1613 C CA . GLU A 1 217 ? 26.811 0.540 -19.690 1.00 79.62 217 GLU A CA 1
ATOM 1614 C C . GLU A 1 217 ? 25.549 0.012 -20.380 1.00 79.62 217 GLU A C 1
ATOM 1616 O O . GLU A 1 217 ? 25.594 -0.322 -21.562 1.00 79.62 217 GLU A O 1
ATOM 1621 N N . LYS A 1 218 ? 24.411 0.003 -19.674 1.00 76.94 218 LYS A N 1
ATOM 1622 C CA . LYS A 1 218 ? 23.122 -0.407 -20.248 1.00 76.94 218 LYS A CA 1
ATOM 1623 C C . LYS A 1 218 ? 22.515 0.653 -21.157 1.00 76.94 218 LYS A C 1
ATOM 1625 O O . LYS A 1 218 ? 22.025 0.320 -22.228 1.00 76.94 218 LYS A O 1
ATOM 1630 N N . PHE A 1 219 ? 22.634 1.931 -20.793 1.00 76.88 219 PHE A N 1
ATOM 1631 C CA . PHE A 1 219 ? 22.169 3.043 -21.628 1.00 76.88 219 PHE A CA 1
ATOM 1632 C C . PHE A 1 219 ? 22.806 3.074 -23.035 1.00 76.88 219 PHE A C 1
ATOM 1634 O O . PHE A 1 219 ? 22.194 3.594 -23.960 1.00 76.88 219 PHE A O 1
ATOM 1641 N N . VAL A 1 220 ? 24.015 2.524 -23.209 1.00 77.56 220 VAL A N 1
ATOM 1642 C CA . VAL A 1 220 ? 24.713 2.425 -24.511 1.00 77.56 220 VAL A CA 1
ATOM 1643 C C . VAL A 1 220 ? 24.485 1.068 -25.212 1.00 77.56 220 VAL A C 1
ATOM 1645 O O . VAL A 1 220 ? 24.905 0.890 -26.355 1.00 77.56 220 VAL A O 1
ATOM 1648 N N . ALA A 1 221 ? 23.831 0.108 -24.549 1.00 74.06 221 ALA A N 1
ATOM 1649 C CA . ALA A 1 221 ? 23.506 -1.211 -25.101 1.00 74.06 221 ALA A CA 1
ATOM 1650 C C . ALA A 1 221 ? 22.086 -1.305 -25.699 1.00 74.06 221 ALA A C 1
ATOM 1652 O O . ALA A 1 221 ? 21.852 -2.184 -26.529 1.00 74.06 221 ALA A O 1
ATOM 1653 N N . CYS A 1 222 ? 21.182 -0.415 -25.273 1.00 60.59 222 CYS A N 1
ATOM 1654 C CA . CYS A 1 222 ? 19.834 -0.205 -25.815 1.00 60.59 222 CYS A CA 1
ATOM 1655 C C . CYS A 1 222 ? 19.842 0.608 -27.126 1.00 60.59 222 CYS A C 1
ATOM 1657 O O . CYS A 1 222 ? 19.041 0.260 -28.022 1.00 60.59 222 CYS A O 1
#

Foldseek 3Di:
DDDDDDDDDDDDDDDDDDDDDDDDDDDDDDDDDDDDDDDDDDDDDDPPVVVVVVCVVVVVPPPPPPDDPPPPDDPDDDDDDQACDPDLSNQLSVCVVVVNLLSNLVSCVVVVVLVVSCVSQVVNDDVSNVVSLVVVLVVDPDPVSVVVVCQVVVVLVCCLVVDDLVCLVVSLVCLVVRPDPVCSLVSLQSSLVVQVVVDDVSPVVSLVSCVRSVPVVVNVVD

Mean predicted aligned error: 17.9 Å

Nearest PDB structures (foldseek):
  3mzk-assembly1_C  TM=4.582E-01  e=4.267E-02  Saccharomyces cerevisiae
  3mzk-assembly1_B  TM=4.143E-01  e=4.487E-02  Saccharomyces cerevisiae
  5lj5-assembly1_S  TM=3.645E-01  e=1.448E+00  Saccharomyces cerevisiae
  5lj3-assembly1_S  TM=3.645E-01  e=2.278E+00  Saccharomyces cerevisiae
  6qdv-assembly1_S  TM=2.675E-01  e=3.964E+00  Homo sapiens

InterPro domains:
  IPR024298 Sec16, Sec23-binding domain [PF12931] (92-214)
  IPR040251 Protein transport protein SEC31-like [PTHR13923] (68-222)

Radius of gyration: 33.33 Å; Cα contacts (8 Å, |Δi|>4): 141; chains: 1; bounding box: 94×54×79 Å

pLDDT: mean 73.56, std 22.14, range [27.73, 94.62]

Secondary structure (DSSP, 8-state):
----------------------------PPPPP-------------THHHHHHHHHHTT-------S------PPP-PPPP---SSSHHHHHHHHHHTT-HHHHHHHHHHTT-HHHHHHHHHHH-HHHHHHHHHHHHHH---HHHHHHHHHHHT-HHHHHHH--GGGHHHHHHHHHHHS-HHHHHHHHHHHHHHHHHH-HHHHHHHHHHHHHHT-HHHHTT-

Solvent-accessible surface area (backbone atoms only — not comparable to full-atom values): 14206 Å² total; per-residue (Å²): 131,85,86,85,86,85,89,82,89,87,86,88,83,89,87,85,87,89,84,88,87,83,89,77,93,83,88,85,88,83,83,84,89,84,82,88,84,86,91,74,89,84,84,90,81,81,75,60,72,65,53,55,54,52,43,61,75,68,65,70,76,74,80,80,86,80,68,85,81,71,80,71,82,75,75,81,83,71,88,77,81,80,59,75,54,93,49,74,65,12,48,33,40,53,22,56,78,69,67,36,41,67,61,24,28,50,53,23,55,75,70,65,37,52,70,58,22,52,55,42,16,67,74,60,33,69,75,47,34,54,55,48,54,50,55,48,49,74,69,39,88,46,72,67,41,49,51,50,48,29,68,74,74,66,41,65,58,59,52,57,75,67,55,58,73,93,46,47,65,61,49,50,50,49,40,76,72,70,49,50,83,90,50,36,33,61,48,25,43,51,40,14,53,57,31,46,72,77,33,78,95,26,37,79,55,15,41,55,25,17,59,72,33,66,40,61,74,58,51,74,70,111